Protein AF-A0A946SSK1-F1 (afdb_monomer_lite)

Secondary structure (DSSP, 8-state):
-HHHHHHHHHHHHHHHHHHHHHHHHTT---PPP-STHHHHHHHHHHHHHHHHHHHHHHHHHHHHHHHHHHHHHPPP-HHHHHHHHHHHHHHHHHHHHHHHHHHHTTS-HHHHHHHHHHHHHHHHTPPPPTTGGGTHHHHTTT-EEETTEEEEEEEEGGGTEEEEEEE-SSEEEEEEE-TTS-EEEEEEE-------------

pLDDT: mean 70.67, std 15.68, range [35.66, 92.81]

Foldseek 3Di:
DVVVVVVVVVVVVVVLVVVLVVLVVVLPDDDDDPDPVVVVVVVVVVVVSVVVNVVSVVVSVVVVVVVVCCVVPVPDPVVVVVQVVVLVLQQQLQVQLLVQLVVCLVPDQLVSLVSSVVSSCVSNVHDDDPPCSVPSVCLQPVFDDGPQKTWHKHAPDVSQKMKIKIDGQFKIKIWIAHNVRDIDIDIDTHPPPPPPDPDPPD

Sequence (202 aa):
MALSTQRRARAALTLALLLAAATAAMSHDTVLPHHVEDVEDLTHARNVRGLALVITIGFVVVLATVIVLATRYAPEDPSGADLREEQERLKAALLAAAEEAKASIAADDDALAWTITAAYAAAAGYDMPQGMSANAIRVLGDGQTFGEDTLTARRTEAGKGIELTATTATAGARVRIGADGSYSVTVFAVATQSSAGEGQWQ

Structure (mmCIF, N/CA/C/O backbone):
data_AF-A0A946SSK1-F1
#
_entry.id   AF-A0A946SSK1-F1
#
loop_
_atom_site.group_PDB
_atom_site.id
_atom_site.type_symbol
_atom_site.label_atom_id
_atom_site.label_alt_id
_atom_site.label_comp_id
_atom_site.label_asym_id
_atom_site.label_entity_id
_atom_site.label_seq_id
_atom_site.pdbx_PDB_ins_code
_atom_site.Cartn_x
_atom_site.Cartn_y
_atom_site.Cartn_z
_atom_site.occupancy
_atom_site.B_iso_or_equiv
_atom_site.auth_seq_id
_atom_site.auth_comp_id
_atom_site.auth_asym_id
_atom_site.auth_atom_id
_atom_site.pdbx_PDB_model_num
ATOM 1 N N . MET A 1 1 ? -0.468 6.323 -13.089 1.00 41.84 1 MET A N 1
ATOM 2 C CA . MET A 1 1 ? 0.442 5.368 -13.763 1.00 41.84 1 MET A CA 1
ATOM 3 C C . MET A 1 1 ? 1.412 6.025 -14.759 1.00 41.84 1 MET A C 1
ATOM 5 O O . MET A 1 1 ? 2.507 5.519 -14.916 1.00 41.84 1 MET A O 1
ATOM 9 N N . ALA A 1 2 ? 1.098 7.188 -15.352 1.00 36.12 2 ALA A N 1
ATOM 10 C CA . ALA A 1 2 ? 1.962 7.878 -16.331 1.00 36.12 2 ALA A CA 1
ATOM 11 C C . ALA A 1 2 ? 3.332 8.390 -15.813 1.00 36.12 2 ALA A C 1
ATOM 13 O O . ALA A 1 2 ? 4.226 8.672 -16.606 1.00 36.12 2 ALA A O 1
ATOM 14 N N . LEU A 1 3 ? 3.514 8.512 -14.491 1.00 38.25 3 LEU A N 1
ATOM 15 C CA . LEU A 1 3 ? 4.693 9.140 -13.876 1.00 38.25 3 LEU A CA 1
ATOM 16 C C . LEU A 1 3 ? 5.956 8.257 -13.881 1.00 38.25 3 LEU A C 1
ATOM 18 O O . LEU A 1 3 ? 7.059 8.794 -13.971 1.00 38.25 3 LEU A O 1
ATOM 22 N N . SER A 1 4 ? 5.837 6.927 -13.794 1.00 47.22 4 SER A N 1
ATOM 23 C CA . SER A 1 4 ? 7.001 6.019 -13.776 1.00 47.22 4 SER A CA 1
ATOM 24 C C . SER A 1 4 ? 7.588 5.824 -15.175 1.00 47.22 4 SER A C 1
ATOM 26 O O . SER A 1 4 ? 8.806 5.883 -15.350 1.00 47.22 4 SER A O 1
ATOM 28 N N . THR A 1 5 ? 6.726 5.707 -16.186 1.00 47.16 5 THR A N 1
ATOM 29 C CA . THR A 1 5 ? 7.099 5.676 -17.605 1.00 47.16 5 THR A CA 1
ATOM 30 C C . THR A 1 5 ? 7.699 7.012 -18.035 1.00 47.16 5 THR A C 1
ATOM 32 O O . THR A 1 5 ? 8.740 7.024 -18.685 1.00 47.16 5 THR A O 1
ATOM 35 N N . GLN A 1 6 ? 7.143 8.144 -17.573 1.00 51.50 6 GLN A N 1
ATOM 36 C CA . GLN A 1 6 ? 7.751 9.466 -17.776 1.00 51.50 6 GLN A CA 1
ATOM 37 C C . GLN A 1 6 ? 9.128 9.598 -17.128 1.00 51.50 6 GLN A C 1
ATOM 39 O O . GLN A 1 6 ? 10.009 10.210 -17.723 1.00 51.50 6 GLN A O 1
ATOM 44 N N . ARG A 1 7 ? 9.341 9.062 -15.918 1.00 54.25 7 ARG A N 1
ATOM 45 C CA . ARG A 1 7 ? 10.652 9.134 -15.250 1.00 54.25 7 ARG A CA 1
ATOM 46 C C . ARG A 1 7 ? 11.707 8.303 -15.974 1.00 54.25 7 ARG A C 1
ATOM 48 O O . ARG A 1 7 ? 12.809 8.801 -16.173 1.00 54.25 7 ARG A O 1
ATOM 55 N N . ARG A 1 8 ? 11.366 7.089 -16.420 1.00 54.22 8 ARG A N 1
ATOM 56 C CA . ARG A 1 8 ? 12.272 6.244 -17.219 1.00 54.22 8 ARG A CA 1
ATOM 57 C C . ARG A 1 8 ? 12.553 6.852 -18.594 1.00 54.22 8 ARG A C 1
ATOM 59 O O . ARG A 1 8 ? 13.708 6.904 -19.003 1.00 54.22 8 ARG A O 1
ATOM 66 N N . ALA A 1 9 ? 11.528 7.397 -19.253 1.00 57.00 9 ALA A N 1
ATOM 67 C CA . ALA A 1 9 ? 11.685 8.105 -20.520 1.00 57.00 9 ALA A CA 1
ATOM 68 C C . ALA A 1 9 ? 12.571 9.347 -20.363 1.00 57.00 9 ALA A C 1
ATOM 70 O O . ALA A 1 9 ? 13.481 9.542 -21.157 1.00 57.00 9 ALA A O 1
ATOM 71 N N . ARG A 1 10 ? 12.371 10.144 -19.303 1.00 61.41 10 ARG A N 1
ATOM 72 C CA . ARG A 1 10 ? 13.220 11.304 -18.991 1.00 61.41 10 ARG A CA 1
ATOM 73 C C . ARG A 1 10 ? 14.661 10.895 -18.724 1.00 61.41 10 ARG A C 1
ATOM 7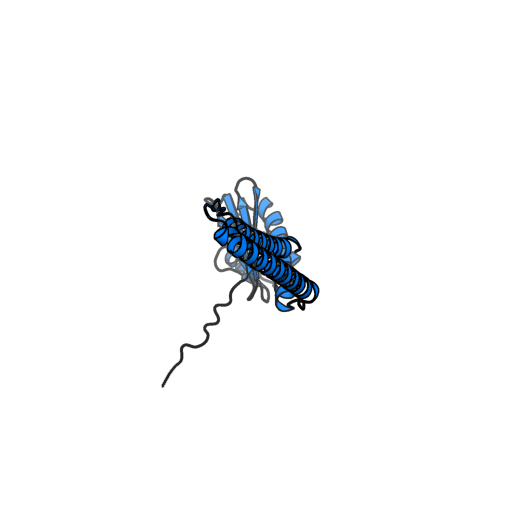5 O O . ARG A 1 10 ? 15.538 11.514 -19.305 1.00 61.41 10 ARG A O 1
ATOM 82 N N . ALA A 1 11 ? 14.891 9.850 -17.924 1.00 59.62 11 ALA A N 1
ATOM 83 C CA . ALA A 1 11 ? 16.229 9.346 -17.619 1.00 59.62 11 ALA A CA 1
ATOM 84 C C . ALA A 1 11 ? 16.983 8.903 -18.887 1.00 59.62 11 ALA A C 1
ATOM 86 O O . ALA A 1 11 ? 18.133 9.296 -19.087 1.00 59.62 11 ALA A O 1
ATOM 87 N N . ALA A 1 12 ? 16.313 8.158 -19.772 1.00 65.31 12 ALA A N 1
ATOM 88 C CA . ALA A 1 12 ? 16.871 7.740 -21.057 1.00 65.31 12 ALA A CA 1
ATOM 89 C C . ALA A 1 12 ? 17.162 8.935 -21.981 1.00 65.31 12 ALA A C 1
ATOM 91 O O . ALA A 1 12 ? 18.215 8.979 -22.613 1.00 65.31 12 ALA A O 1
ATOM 92 N N . LEU A 1 13 ? 16.275 9.936 -22.010 1.00 65.31 13 LEU A N 1
ATOM 93 C CA . LEU A 1 13 ? 16.465 11.163 -22.789 1.00 65.31 13 LEU A CA 1
ATOM 94 C C . LEU A 1 13 ? 17.643 11.990 -22.263 1.00 65.31 13 LEU A C 1
ATOM 96 O O . LEU A 1 13 ? 18.454 12.450 -23.058 1.00 65.31 13 LEU A O 1
ATOM 100 N N . THR A 1 14 ? 17.798 12.123 -20.940 1.00 68.75 14 THR A N 1
ATOM 101 C CA . THR A 1 14 ? 18.969 12.779 -20.331 1.00 68.75 14 THR A CA 1
ATOM 102 C C . THR A 1 14 ? 20.262 12.029 -20.612 1.00 68.75 14 THR A C 1
ATOM 104 O O . THR A 1 14 ? 21.270 12.671 -20.885 1.00 68.75 14 THR A O 1
ATOM 107 N N . LEU A 1 15 ? 20.247 10.693 -20.594 1.00 66.94 15 LEU A N 1
ATOM 108 C CA . LEU A 1 15 ? 21.427 9.895 -20.918 1.00 66.94 15 LEU A CA 1
ATOM 109 C C . LEU A 1 15 ? 21.813 10.069 -22.394 1.00 66.94 15 LEU A C 1
ATOM 111 O O . LEU A 1 15 ? 22.975 10.320 -22.694 1.00 66.94 15 LEU A O 1
ATOM 115 N N . ALA A 1 16 ? 20.839 10.030 -23.308 1.00 65.19 16 ALA A N 1
ATOM 116 C CA . ALA A 1 16 ? 21.067 10.288 -24.729 1.00 65.19 16 ALA A CA 1
ATOM 117 C C . ALA A 1 16 ? 21.599 11.711 -24.983 1.00 65.19 16 ALA A C 1
ATOM 119 O O . ALA A 1 16 ? 22.516 11.891 -25.782 1.00 65.19 16 ALA A O 1
ATOM 120 N N . LEU A 1 17 ? 21.078 12.712 -24.262 1.00 69.06 17 LEU A N 1
ATOM 121 C CA . LEU A 1 17 ? 21.561 14.091 -24.344 1.00 69.06 17 LEU A CA 1
ATOM 122 C C . LEU A 1 17 ? 23.000 14.224 -23.824 1.00 69.06 17 LEU A C 1
ATOM 124 O O . LEU A 1 17 ? 23.804 14.932 -24.423 1.00 69.06 17 LEU A O 1
ATOM 128 N N . LEU A 1 18 ? 23.335 13.527 -22.733 1.00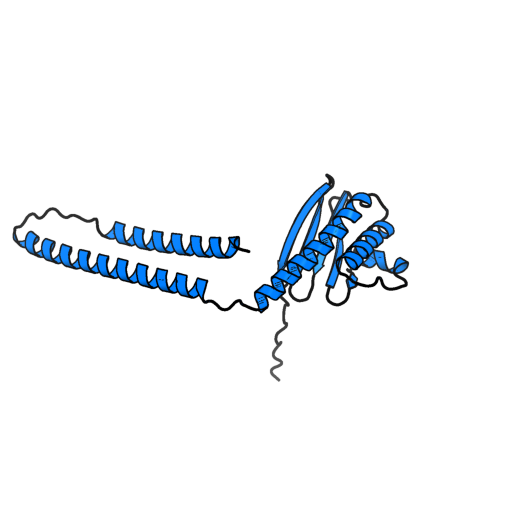 67.69 18 LEU A N 1
ATOM 129 C CA . LEU A 1 18 ? 24.682 13.513 -22.157 1.00 67.69 18 LEU A CA 1
ATOM 130 C C . LEU A 1 18 ? 25.692 12.830 -23.083 1.00 67.69 18 LEU A C 1
ATOM 132 O O . LEU A 1 18 ? 26.790 13.354 -23.256 1.00 67.69 18 LEU A O 1
ATOM 136 N N . LEU A 1 19 ? 25.321 11.718 -23.729 1.00 63.56 19 LEU A N 1
ATOM 137 C CA . LEU A 1 19 ? 26.177 11.084 -24.737 1.00 63.56 19 LEU A CA 1
ATOM 138 C C . LEU A 1 19 ? 26.395 12.000 -25.951 1.00 63.56 19 LEU A C 1
ATOM 140 O O . LEU A 1 19 ? 27.530 12.141 -26.400 1.00 63.56 19 LEU A O 1
ATOM 144 N N . ALA A 1 20 ? 25.347 12.675 -26.435 1.00 61.03 20 ALA A N 1
ATOM 145 C CA . ALA A 1 20 ? 25.461 13.622 -27.545 1.00 61.03 20 ALA A CA 1
ATOM 146 C C . ALA A 1 20 ? 26.342 14.841 -27.192 1.00 61.03 20 ALA A C 1
ATOM 148 O O . ALA A 1 20 ? 27.170 15.274 -27.998 1.00 61.03 20 ALA A O 1
ATOM 149 N N . ALA A 1 21 ? 26.218 15.365 -25.968 1.00 58.38 21 ALA A N 1
ATOM 150 C CA . ALA A 1 21 ? 27.039 16.472 -25.477 1.00 58.38 21 ALA A CA 1
ATOM 151 C C . ALA A 1 21 ? 28.516 16.074 -25.301 1.00 58.38 21 ALA A C 1
ATOM 153 O O . ALA A 1 21 ? 29.405 16.846 -25.664 1.00 58.38 21 ALA A O 1
ATOM 154 N N . ALA A 1 22 ? 28.790 14.858 -24.816 1.00 56.44 22 ALA A N 1
ATOM 155 C CA . ALA A 1 22 ? 30.151 14.338 -24.688 1.00 56.44 22 ALA A CA 1
ATOM 156 C C . ALA A 1 22 ? 30.843 14.192 -26.056 1.00 56.44 22 ALA A C 1
ATOM 158 O O . ALA A 1 22 ? 32.011 14.552 -26.196 1.00 56.44 22 ALA A O 1
ATOM 159 N N . THR A 1 23 ? 30.116 13.758 -27.093 1.00 55.88 23 THR A N 1
ATOM 160 C CA . THR A 1 23 ? 30.661 13.679 -28.461 1.00 55.88 23 THR A CA 1
ATOM 161 C C . THR A 1 23 ? 30.914 15.047 -29.097 1.00 55.88 23 THR A C 1
ATOM 163 O O . THR A 1 23 ? 31.869 15.197 -29.856 1.00 55.88 23 THR A O 1
ATOM 166 N N . ALA A 1 24 ? 30.116 16.067 -28.763 1.00 52.69 24 ALA A N 1
ATOM 167 C CA . ALA A 1 24 ? 30.331 17.429 -29.254 1.00 52.69 24 ALA A CA 1
ATOM 168 C C . ALA A 1 24 ? 31.599 18.070 -28.653 1.00 52.69 24 ALA A C 1
ATOM 170 O O . ALA A 1 24 ? 32.339 18.755 -29.363 1.00 52.69 24 ALA A O 1
ATOM 171 N N . ALA A 1 25 ? 31.895 17.794 -27.377 1.00 51.09 25 ALA A N 1
ATOM 172 C CA . ALA A 1 25 ? 33.070 18.331 -26.687 1.00 51.09 25 ALA A CA 1
ATOM 173 C C . ALA A 1 25 ? 34.411 17.814 -27.252 1.00 51.09 25 ALA A C 1
ATOM 175 O O . ALA A 1 25 ? 35.391 18.554 -27.263 1.00 51.09 25 ALA A O 1
ATOM 176 N N . MET A 1 26 ? 34.462 16.592 -27.796 1.00 47.75 26 MET A N 1
ATOM 177 C CA . MET A 1 26 ? 35.692 16.021 -28.372 1.00 47.75 26 MET A CA 1
ATOM 178 C C . MET A 1 26 ? 36.068 16.587 -29.756 1.00 47.75 26 MET A C 1
ATOM 180 O O . MET A 1 26 ? 37.091 16.208 -30.319 1.00 47.75 26 MET A O 1
ATOM 184 N N . SER A 1 27 ? 35.270 17.497 -30.324 1.00 49.94 27 SER A N 1
ATOM 185 C CA . SER A 1 27 ? 35.497 18.033 -31.675 1.00 49.94 27 SER A CA 1
ATOM 186 C C . SER A 1 27 ? 36.310 19.340 -31.731 1.00 49.94 27 SER A C 1
ATOM 188 O O . SER A 1 27 ? 36.606 19.824 -32.827 1.00 49.94 27 SER A O 1
ATOM 190 N N . HIS A 1 28 ? 36.695 19.906 -30.579 1.00 42.19 28 HIS A N 1
ATOM 191 C CA . HIS A 1 28 ? 37.094 21.314 -30.470 1.00 42.19 28 HIS A CA 1
ATOM 192 C C . HIS A 1 28 ? 38.601 21.587 -30.341 1.00 42.19 28 HIS A C 1
ATOM 194 O O . HIS A 1 28 ? 38.979 22.628 -29.809 1.00 42.19 28 HIS A O 1
ATOM 200 N N . ASP A 1 29 ? 39.461 20.703 -30.855 1.00 43.03 29 ASP A N 1
ATOM 201 C CA . ASP A 1 29 ? 40.889 21.016 -30.985 1.00 43.03 29 ASP A CA 1
ATOM 202 C C . ASP A 1 29 ? 41.167 21.591 -32.384 1.00 43.03 29 ASP A C 1
ATOM 204 O O . ASP A 1 29 ? 41.145 20.885 -33.405 1.00 43.03 29 ASP A O 1
ATOM 208 N N . THR A 1 30 ? 41.311 22.916 -32.436 1.00 49.34 30 THR A N 1
ATOM 209 C CA . THR A 1 30 ? 41.673 23.697 -33.625 1.00 49.34 30 THR A CA 1
ATOM 210 C C . THR A 1 30 ? 43.147 24.073 -33.544 1.00 49.34 30 THR A C 1
ATOM 212 O O . THR A 1 30 ? 43.503 25.075 -32.926 1.00 49.34 30 THR A O 1
ATOM 215 N N . VAL A 1 31 ? 43.993 23.276 -34.193 1.00 53.06 31 VAL A N 1
ATOM 216 C CA . VAL A 1 31 ? 45.397 23.603 -34.465 1.00 53.06 31 VAL A CA 1
ATOM 217 C C . VAL A 1 31 ? 45.428 24.609 -35.621 1.00 53.06 31 VAL A C 1
ATOM 219 O O . VAL A 1 31 ? 44.863 24.344 -36.683 1.00 53.06 31 VAL A O 1
ATOM 222 N N . LEU A 1 32 ? 46.029 25.786 -35.412 1.00 54.22 32 LEU A N 1
ATOM 223 C CA . LEU A 1 32 ? 46.308 26.722 -36.504 1.00 54.22 32 LEU A CA 1
ATOM 224 C C . LEU A 1 32 ? 47.386 26.101 -37.414 1.00 54.22 32 LEU A C 1
ATOM 226 O O . LEU A 1 32 ? 48.453 25.771 -36.899 1.00 54.22 32 LEU A O 1
ATOM 230 N N . PRO A 1 33 ? 47.151 25.954 -38.731 1.00 56.97 33 PRO A N 1
ATOM 231 C CA . PRO A 1 33 ? 48.156 25.409 -39.638 1.00 56.97 33 PRO A CA 1
ATOM 232 C C . PRO A 1 33 ? 49.322 26.391 -39.800 1.00 56.97 33 PRO A C 1
ATOM 234 O O . PRO A 1 33 ? 49.109 27.591 -40.000 1.00 56.97 33 PRO A O 1
ATOM 237 N N . HIS A 1 34 ? 50.552 25.883 -39.726 1.00 60.28 34 HIS A N 1
ATOM 238 C CA . HIS A 1 34 ? 51.774 26.665 -39.946 1.00 60.28 34 HIS A CA 1
ATOM 239 C C . HIS A 1 34 ? 52.434 26.338 -41.296 1.00 60.28 34 HIS A C 1
ATOM 241 O O . HIS A 1 34 ? 53.258 27.122 -41.772 1.00 60.28 34 HIS A O 1
ATOM 247 N N . HIS A 1 35 ? 52.020 25.249 -41.956 1.00 59.09 35 HIS A N 1
ATOM 248 C CA . HIS A 1 35 ? 52.482 24.839 -43.279 1.00 59.09 35 HIS A CA 1
ATOM 249 C C . HIS A 1 35 ? 51.313 24.637 -44.256 1.00 59.09 35 HIS A C 1
ATOM 251 O O . HIS A 1 35 ? 50.190 24.329 -43.869 1.00 59.09 35 HIS A O 1
ATOM 257 N N . VAL A 1 36 ? 51.571 24.831 -45.554 1.00 58.59 36 VAL A N 1
ATOM 258 C CA . VAL A 1 36 ? 50.556 24.671 -46.617 1.00 58.59 36 VAL A CA 1
ATOM 259 C C . VAL A 1 36 ? 50.089 23.211 -46.731 1.00 58.59 36 VAL A C 1
ATOM 261 O O . VAL A 1 36 ? 48.931 22.966 -47.055 1.00 58.59 36 VAL A O 1
ATOM 264 N N . GLU A 1 37 ? 50.958 22.261 -46.383 1.00 59.97 37 GLU A N 1
ATOM 265 C CA . GLU A 1 37 ? 50.664 20.822 -46.310 1.00 59.97 37 GLU A CA 1
ATOM 266 C C . GLU A 1 37 ? 49.613 20.497 -45.224 1.00 59.97 37 GLU A C 1
ATOM 268 O O . GLU A 1 37 ? 48.786 19.608 -45.412 1.00 59.97 37 GLU A O 1
ATOM 273 N N . ASP A 1 38 ? 49.521 21.302 -44.156 1.00 56.34 38 ASP A N 1
ATOM 274 C CA . ASP A 1 38 ? 48.532 21.124 -43.081 1.00 56.34 38 ASP A CA 1
ATOM 275 C C . ASP A 1 38 ? 47.088 21.405 -43.552 1.00 56.34 38 ASP A C 1
ATOM 277 O O . ASP A 1 38 ? 46.118 21.006 -42.907 1.00 56.34 38 ASP A O 1
ATOM 281 N N . VAL A 1 39 ? 46.902 22.121 -44.669 1.00 58.12 39 VAL A N 1
ATOM 282 C CA . VAL A 1 39 ? 45.570 22.501 -45.178 1.00 58.12 39 VAL A CA 1
ATOM 283 C C . VAL A 1 39 ? 44.841 21.301 -45.795 1.00 58.12 39 VAL A C 1
ATOM 285 O O . VAL A 1 39 ? 43.616 21.180 -45.662 1.00 58.12 39 VAL A O 1
ATOM 288 N N . GLU A 1 40 ? 45.578 20.396 -46.440 1.00 59.88 40 GLU A N 1
ATOM 289 C CA . GLU A 1 40 ? 45.033 19.163 -47.020 1.00 59.88 40 GLU A CA 1
ATOM 290 C C . GLU A 1 40 ? 44.620 18.180 -45.913 1.00 59.88 40 GLU A C 1
ATOM 292 O O . GLU A 1 40 ? 43.490 17.673 -45.923 1.00 59.88 40 GLU A O 1
ATOM 297 N N . ASP A 1 41 ? 45.449 18.048 -44.874 1.00 61.88 41 ASP A N 1
ATOM 298 C CA . ASP A 1 41 ? 45.146 17.257 -43.677 1.00 61.88 41 ASP A CA 1
ATOM 299 C C . ASP A 1 41 ? 43.963 17.826 -42.878 1.00 61.88 41 ASP A C 1
ATOM 301 O O . ASP A 1 41 ? 43.094 17.077 -42.420 1.00 61.88 41 ASP A O 1
ATOM 305 N N . LEU A 1 42 ? 43.835 19.154 -42.778 1.00 61.41 42 LEU A N 1
ATOM 306 C CA . LEU A 1 42 ? 42.671 19.806 -42.163 1.00 61.41 42 LEU A CA 1
ATOM 307 C C . LEU A 1 42 ? 41.378 19.568 -42.954 1.00 61.41 42 LEU A C 1
ATOM 309 O O . LEU A 1 42 ? 40.299 19.449 -42.363 1.00 61.41 42 LEU A O 1
ATOM 313 N N . THR A 1 43 ? 41.465 19.488 -44.282 1.00 65.06 43 THR A N 1
ATOM 314 C CA . THR A 1 43 ? 40.309 19.216 -45.148 1.00 65.06 43 THR A CA 1
ATOM 315 C C . THR A 1 43 ? 39.860 17.761 -45.011 1.00 65.06 43 THR A C 1
ATOM 317 O O . THR A 1 43 ? 38.664 17.495 -44.855 1.00 65.06 43 THR A O 1
ATOM 320 N N . HIS A 1 44 ? 40.807 16.818 -44.961 1.00 67.75 44 HIS A N 1
ATOM 321 C CA . HIS A 1 44 ? 40.516 15.411 -44.686 1.00 67.75 44 HIS A CA 1
ATOM 322 C C . HIS A 1 44 ? 39.936 15.217 -43.274 1.00 67.75 44 HIS A C 1
ATOM 324 O O . HIS A 1 44 ? 38.896 14.575 -43.109 1.00 67.75 44 HIS A O 1
ATOM 330 N N . ALA A 1 45 ? 40.520 15.866 -42.262 1.00 62.78 45 ALA A N 1
ATOM 331 C CA . ALA A 1 45 ? 40.032 15.827 -40.886 1.00 62.78 45 ALA A CA 1
ATOM 332 C C . ALA A 1 45 ? 38.610 16.398 -40.744 1.00 62.78 45 ALA A C 1
ATOM 334 O O . ALA A 1 45 ? 37.792 15.836 -40.013 1.00 62.78 45 ALA A O 1
ATOM 335 N N . ARG A 1 46 ? 38.268 17.478 -41.463 1.00 67.00 46 ARG A N 1
ATOM 336 C CA . ARG A 1 46 ? 36.899 18.028 -41.488 1.00 67.00 46 ARG A CA 1
ATOM 337 C C . ARG A 1 46 ? 35.896 17.062 -42.109 1.00 67.00 46 ARG A C 1
ATOM 339 O O . ARG A 1 46 ? 34.810 16.901 -41.556 1.00 67.00 46 ARG A O 1
ATOM 346 N N . ASN A 1 47 ? 36.257 16.391 -43.200 1.00 71.19 47 ASN A N 1
ATOM 347 C CA . ASN A 1 47 ? 35.380 15.415 -43.849 1.00 71.19 47 ASN A CA 1
ATOM 348 C C . ASN A 1 47 ? 35.137 14.186 -42.959 1.00 71.19 47 ASN A C 1
ATOM 350 O O . ASN A 1 47 ? 33.995 13.747 -42.823 1.00 71.19 47 ASN A O 1
ATOM 354 N N . VAL A 1 48 ? 36.175 13.684 -42.282 1.00 71.50 48 VAL A N 1
ATOM 355 C CA . VAL A 1 48 ? 36.052 12.569 -41.327 1.00 71.50 48 VAL A CA 1
ATOM 356 C C . VAL A 1 48 ? 35.205 12.968 -40.112 1.00 71.50 48 VAL A C 1
ATOM 358 O O . VAL A 1 48 ? 34.315 12.217 -39.710 1.00 71.50 48 VAL A O 1
ATOM 361 N N . ARG A 1 49 ? 35.410 14.172 -39.557 1.00 65.31 49 ARG A N 1
ATOM 362 C CA . ARG A 1 49 ? 34.591 14.703 -38.449 1.00 65.31 49 ARG A CA 1
ATOM 363 C C . ARG A 1 49 ? 33.127 14.893 -38.860 1.00 65.31 49 ARG A C 1
ATOM 365 O O . ARG A 1 49 ? 32.232 14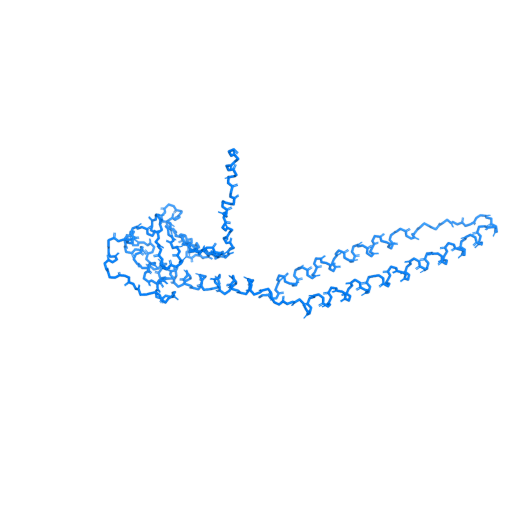.530 -38.100 1.00 65.31 49 ARG A O 1
ATOM 372 N N . GLY A 1 50 ? 32.874 15.408 -40.065 1.00 67.38 50 GLY A N 1
ATOM 373 C CA . GLY A 1 50 ? 31.524 15.560 -40.615 1.00 67.38 50 GLY A CA 1
ATOM 374 C C . GLY A 1 50 ? 30.810 14.219 -40.780 1.00 67.38 50 GLY A C 1
ATOM 375 O O . GLY A 1 50 ? 29.665 14.073 -40.356 1.00 67.38 50 GLY A O 1
ATOM 376 N N . LEU A 1 51 ? 31.509 13.211 -41.308 1.00 72.75 51 LEU A N 1
ATOM 377 C CA . LEU A 1 51 ? 30.986 11.850 -41.437 1.00 72.75 51 LEU A CA 1
ATOM 378 C C . LEU A 1 51 ? 30.654 11.235 -40.068 1.00 72.75 51 LEU A C 1
ATOM 380 O O . LEU A 1 51 ? 29.566 10.691 -39.885 1.00 72.75 51 LEU A O 1
ATOM 384 N N . ALA A 1 52 ? 31.555 11.364 -39.089 1.00 69.19 52 ALA A N 1
ATOM 385 C CA . ALA A 1 52 ? 31.336 10.864 -37.732 1.00 69.19 52 ALA A CA 1
ATOM 386 C C . ALA A 1 52 ? 30.100 11.501 -37.074 1.00 69.19 52 ALA A C 1
ATOM 388 O O . ALA A 1 52 ? 29.308 10.812 -36.424 1.00 69.19 52 ALA A O 1
ATOM 389 N N . LEU A 1 53 ? 29.888 12.801 -37.292 1.00 72.19 53 LEU A N 1
ATOM 390 C CA . LEU A 1 53 ? 28.725 13.523 -36.781 1.00 72.19 53 LEU A CA 1
ATOM 391 C C . LEU A 1 53 ? 27.425 13.027 -37.435 1.00 72.19 53 LEU A C 1
ATOM 393 O O . LEU A 1 53 ? 26.454 12.759 -36.729 1.00 72.19 53 LEU A O 1
ATOM 397 N N . VAL A 1 54 ? 27.415 12.816 -38.755 1.00 75.31 54 VAL A N 1
ATOM 398 C CA . VAL A 1 54 ? 26.253 12.263 -39.478 1.00 75.31 54 VAL A CA 1
ATOM 399 C C . VAL A 1 54 ? 25.907 10.853 -38.991 1.00 75.31 54 VAL A C 1
ATOM 401 O O . VAL A 1 54 ? 24.737 10.568 -38.730 1.00 75.31 54 VAL A O 1
ATOM 404 N N . ILE A 1 55 ? 26.909 9.988 -38.805 1.00 74.81 55 ILE A N 1
ATOM 405 C CA . ILE A 1 55 ? 26.715 8.629 -38.270 1.00 74.81 55 ILE A CA 1
ATOM 406 C C . ILE A 1 55 ? 26.131 8.689 -36.856 1.00 74.81 55 ILE A C 1
ATOM 408 O O . ILE A 1 55 ? 25.188 7.962 -36.545 1.00 74.81 55 ILE A O 1
ATOM 412 N N . THR A 1 56 ? 26.646 9.587 -36.015 1.00 69.69 56 THR A N 1
ATOM 413 C CA . THR A 1 56 ? 26.175 9.756 -34.635 1.00 69.69 56 THR A CA 1
ATOM 414 C C . THR A 1 56 ? 24.720 10.215 -34.599 1.00 69.69 56 THR A C 1
ATOM 416 O O . THR A 1 56 ? 23.910 9.623 -33.887 1.00 69.69 56 THR A O 1
ATOM 419 N N . ILE A 1 57 ? 24.351 11.213 -35.410 1.00 74.62 57 ILE A N 1
ATOM 420 C CA . ILE A 1 57 ? 22.956 11.660 -35.532 1.00 74.62 57 ILE A CA 1
ATOM 421 C C . ILE A 1 57 ? 22.067 10.502 -35.995 1.00 74.62 57 ILE A C 1
ATOM 423 O O . ILE A 1 57 ? 21.025 10.255 -35.388 1.00 74.62 57 ILE A O 1
ATOM 427 N N . GLY A 1 58 ? 22.488 9.761 -37.025 1.00 78.69 58 GLY A N 1
ATOM 428 C CA . GLY A 1 58 ? 21.747 8.605 -37.527 1.00 78.69 58 GLY A CA 1
ATOM 429 C C . GLY A 1 58 ? 21.505 7.554 -36.443 1.00 78.69 58 GLY A C 1
ATOM 430 O O . GLY A 1 58 ? 20.373 7.112 -36.249 1.00 78.69 58 GLY A O 1
ATOM 431 N N . PHE A 1 59 ? 22.541 7.214 -35.674 1.00 80.12 59 PHE A N 1
ATOM 432 C CA . PHE A 1 59 ? 22.434 6.262 -34.571 1.00 80.12 59 PHE A CA 1
ATOM 433 C C . PHE A 1 59 ? 21.467 6.739 -33.480 1.00 80.12 59 PHE A C 1
ATOM 435 O O . PHE A 1 59 ? 20.620 5.968 -33.030 1.00 80.12 59 PHE A O 1
ATOM 442 N N . VAL A 1 60 ? 21.538 8.015 -33.088 1.00 77.12 60 VAL A N 1
ATOM 443 C CA . VAL A 1 60 ? 20.633 8.594 -32.081 1.00 77.12 60 VAL A CA 1
ATOM 444 C C . VAL A 1 60 ? 19.179 8.552 -32.553 1.00 77.12 60 VAL A C 1
ATOM 446 O O . VAL A 1 60 ? 18.297 8.202 -31.770 1.00 77.12 60 VAL A O 1
ATOM 449 N N . VAL A 1 61 ? 18.914 8.848 -33.829 1.00 79.75 61 VAL A N 1
ATOM 450 C CA . VAL A 1 61 ? 17.560 8.775 -34.404 1.00 79.75 61 VAL A CA 1
ATOM 451 C C . VAL A 1 61 ? 17.033 7.339 -34.404 1.00 79.75 61 VAL A C 1
ATOM 453 O O . VAL A 1 61 ? 15.885 7.109 -34.013 1.00 79.75 61 VAL A O 1
ATOM 456 N N . VAL A 1 62 ? 17.860 6.362 -34.788 1.00 83.56 62 VAL A N 1
ATOM 457 C CA . VAL A 1 62 ? 17.487 4.938 -34.747 1.00 83.56 62 VAL A CA 1
ATOM 458 C C . VAL A 1 62 ? 17.199 4.500 -33.313 1.00 83.56 62 VAL A C 1
ATOM 460 O O . VAL A 1 62 ? 16.153 3.909 -33.057 1.00 83.56 62 VAL A O 1
ATOM 463 N N . LEU A 1 63 ? 18.067 4.847 -32.361 1.00 78.31 63 LEU A N 1
ATOM 464 C CA . LEU A 1 63 ? 17.882 4.511 -30.952 1.00 78.31 63 LEU A CA 1
ATOM 465 C C . LEU A 1 63 ? 16.596 5.130 -30.388 1.00 78.31 63 LEU A C 1
ATOM 467 O O . LEU A 1 63 ? 15.810 4.439 -29.743 1.00 78.31 63 LEU A O 1
ATOM 471 N N . ALA A 1 64 ? 16.342 6.410 -30.670 1.00 71.19 64 ALA A N 1
ATOM 472 C CA . ALA A 1 64 ? 15.113 7.086 -30.265 1.00 71.19 64 ALA A CA 1
ATOM 473 C C . ALA A 1 64 ? 13.873 6.403 -30.861 1.00 71.19 64 ALA A C 1
ATOM 475 O O . ALA A 1 64 ? 12.886 6.192 -30.159 1.00 71.19 64 ALA A O 1
ATOM 476 N N . THR A 1 65 ? 13.946 5.993 -32.129 1.00 78.88 65 THR A N 1
ATOM 477 C CA . THR A 1 65 ? 12.873 5.258 -32.809 1.00 78.88 65 THR A CA 1
ATOM 478 C C . THR A 1 65 ? 12.615 3.912 -32.133 1.00 78.88 65 THR A C 1
ATOM 480 O O . THR A 1 65 ? 11.471 3.611 -31.805 1.00 78.88 65 THR A O 1
ATOM 483 N N . VAL A 1 66 ? 13.663 3.137 -31.830 1.00 79.50 66 VAL A N 1
ATOM 484 C CA . VAL A 1 66 ? 13.549 1.864 -31.096 1.00 79.50 66 VAL A CA 1
ATOM 485 C C . VAL A 1 66 ? 12.915 2.073 -29.722 1.00 79.50 66 VAL A C 1
ATOM 487 O O . VAL A 1 66 ? 12.024 1.317 -29.354 1.00 79.50 66 VAL A O 1
ATOM 490 N N . ILE A 1 67 ? 13.303 3.117 -28.984 1.00 74.69 67 ILE A N 1
ATOM 491 C CA . ILE A 1 67 ? 12.702 3.446 -27.681 1.00 74.69 67 ILE A CA 1
ATOM 492 C C . ILE A 1 67 ? 11.215 3.795 -27.833 1.00 74.69 67 ILE A C 1
ATOM 494 O O . ILE A 1 67 ? 10.386 3.343 -27.041 1.00 74.69 67 ILE A O 1
ATOM 498 N N . VAL A 1 68 ? 10.849 4.579 -28.849 1.00 77.19 68 VAL A N 1
ATOM 499 C CA . VAL A 1 68 ? 9.445 4.926 -29.117 1.00 77.19 68 VAL A CA 1
ATOM 500 C C . VAL A 1 68 ? 8.639 3.682 -29.478 1.00 77.19 68 VAL A C 1
ATOM 502 O O . VAL A 1 68 ? 7.564 3.485 -28.921 1.00 77.19 68 VAL A O 1
ATOM 505 N N . LEU A 1 69 ? 9.154 2.810 -30.347 1.00 76.88 69 LEU A N 1
ATOM 506 C CA . LEU A 1 69 ? 8.486 1.554 -30.686 1.00 76.88 69 LEU A CA 1
ATOM 507 C C . LEU A 1 69 ? 8.374 0.629 -29.471 1.00 76.88 69 LEU A C 1
ATOM 509 O O . LEU A 1 69 ? 7.292 0.120 -29.206 1.00 76.88 69 LEU A O 1
ATOM 513 N N . ALA A 1 70 ? 9.440 0.472 -28.690 1.00 69.44 70 ALA A N 1
ATOM 514 C CA . ALA A 1 70 ? 9.423 -0.339 -27.479 1.00 69.44 70 ALA A CA 1
ATOM 515 C C . ALA A 1 70 ? 8.421 0.197 -26.448 1.00 69.44 70 ALA A C 1
ATOM 517 O O . ALA A 1 70 ? 7.736 -0.582 -25.809 1.00 69.44 70 ALA A O 1
ATOM 518 N N . THR A 1 71 ? 8.276 1.515 -26.300 1.00 70.62 71 THR A N 1
ATOM 519 C CA . THR A 1 71 ? 7.302 2.091 -25.353 1.00 70.62 71 THR A CA 1
ATOM 520 C C . THR A 1 71 ? 5.864 2.079 -25.865 1.00 70.62 71 THR A C 1
ATOM 522 O O . THR A 1 71 ? 4.946 1.988 -25.057 1.00 70.62 71 THR A O 1
ATOM 525 N N . ARG A 1 72 ? 5.647 2.165 -27.184 1.00 71.56 72 ARG A N 1
ATOM 526 C CA . ARG A 1 72 ? 4.309 2.104 -27.799 1.00 71.56 72 ARG A CA 1
ATOM 527 C C . ARG A 1 72 ? 3.773 0.690 -27.975 1.00 71.56 72 ARG A C 1
ATOM 529 O O . ARG A 1 72 ? 2.560 0.522 -27.954 1.00 71.56 72 ARG A O 1
ATOM 536 N N . TYR A 1 73 ? 4.655 -0.273 -28.220 1.00 68.50 73 TYR A N 1
ATOM 537 C CA . TYR A 1 73 ? 4.296 -1.645 -28.578 1.00 68.50 73 TYR A CA 1
ATOM 538 C C . TYR A 1 73 ? 4.807 -2.679 -27.575 1.00 68.50 73 TYR A C 1
ATOM 540 O O . TYR A 1 73 ? 4.683 -3.874 -27.838 1.00 68.50 73 TYR A O 1
ATOM 548 N N . ALA A 1 74 ? 5.373 -2.259 -26.437 1.00 56.19 74 ALA A N 1
ATOM 549 C CA . ALA A 1 74 ? 5.567 -3.184 -25.329 1.00 56.19 74 ALA A CA 1
ATOM 550 C C . ALA A 1 74 ? 4.196 -3.766 -24.956 1.00 56.19 74 ALA A C 1
ATOM 552 O O . ALA A 1 74 ? 3.275 -2.986 -24.692 1.00 56.19 74 ALA A O 1
ATOM 553 N N . PRO A 1 75 ? 4.042 -5.101 -24.952 1.00 51.56 75 PRO A N 1
ATOM 554 C CA . PRO A 1 75 ? 2.844 -5.714 -24.410 1.00 51.56 75 PRO A CA 1
ATOM 555 C C . PRO A 1 75 ? 2.695 -5.267 -22.954 1.00 51.56 75 PRO A C 1
ATOM 557 O O . PRO A 1 75 ? 3.688 -5.169 -22.227 1.00 51.56 75 PRO A O 1
ATOM 560 N N . GLU A 1 76 ? 1.467 -4.949 -22.546 1.00 57.34 76 GLU A N 1
ATOM 561 C CA . GLU A 1 76 ? 1.174 -4.735 -21.133 1.00 57.34 76 GLU A CA 1
ATOM 562 C C . GLU A 1 76 ? 1.590 -6.004 -20.393 1.00 57.34 76 GLU A C 1
ATOM 564 O O . GLU A 1 76 ? 1.169 -7.098 -20.759 1.00 57.34 76 GLU A O 1
ATOM 569 N N . ASP A 1 77 ? 2.486 -5.867 -19.418 1.00 53.94 77 ASP A N 1
ATOM 570 C CA . ASP A 1 77 ? 2.854 -6.977 -18.553 1.00 53.94 77 ASP A CA 1
ATOM 571 C C . ASP A 1 77 ? 1.630 -7.277 -17.675 1.00 53.94 77 ASP A C 1
ATOM 573 O O . ASP A 1 77 ? 1.320 -6.457 -16.799 1.00 53.94 77 ASP A O 1
ATOM 577 N N . PRO A 1 78 ? 0.901 -8.387 -17.910 1.00 52.03 78 PRO A N 1
ATOM 578 C CA . PRO A 1 78 ? -0.333 -8.668 -17.182 1.00 52.03 78 PRO A CA 1
ATOM 579 C C . PRO A 1 78 ? -0.065 -8.766 -15.675 1.00 52.03 78 PRO A C 1
ATOM 581 O O . PRO A 1 78 ? -0.857 -8.281 -14.875 1.00 52.03 78 PRO A O 1
ATOM 584 N N . SER A 1 79 ? 1.128 -9.234 -15.288 1.00 57.12 79 SER A N 1
ATOM 585 C CA . SER A 1 79 ? 1.530 -9.335 -13.883 1.00 57.12 79 SER A CA 1
ATOM 586 C C . SER A 1 79 ? 1.682 -7.972 -13.190 1.00 57.12 79 SER A C 1
ATOM 588 O O . SER A 1 79 ? 1.481 -7.847 -11.981 1.00 57.12 79 SER A O 1
ATOM 590 N N . GLY A 1 80 ? 2.004 -6.917 -13.947 1.00 59.50 80 GLY A N 1
ATOM 591 C CA . GLY A 1 80 ? 2.117 -5.554 -13.428 1.00 59.50 80 GLY A CA 1
ATOM 592 C C . GLY A 1 80 ? 0.770 -4.845 -13.274 1.00 59.50 80 GLY A C 1
ATOM 593 O O . GLY A 1 80 ? 0.655 -3.933 -12.447 1.00 59.50 80 GLY A O 1
ATOM 594 N N . ALA A 1 81 ? -0.234 -5.242 -14.061 1.00 62.19 81 ALA A N 1
ATOM 595 C CA . ALA A 1 81 ? -1.604 -4.757 -13.926 1.00 62.19 81 ALA A CA 1
ATOM 596 C C . ALA A 1 81 ? -2.251 -5.340 -12.663 1.00 62.19 81 ALA A C 1
ATOM 598 O O . ALA A 1 81 ? -2.717 -4.565 -11.825 1.00 62.19 81 ALA A O 1
ATOM 599 N N . ASP A 1 82 ? -2.134 -6.658 -12.477 1.00 77.38 82 ASP A N 1
ATOM 600 C CA . ASP A 1 82 ? -2.663 -7.381 -11.315 1.00 77.38 82 ASP A CA 1
ATOM 601 C C . ASP A 1 82 ? -2.077 -6.835 -10.002 1.00 77.38 82 ASP A C 1
ATOM 603 O O . ASP A 1 82 ? -2.811 -6.462 -9.088 1.00 77.38 82 ASP A O 1
ATOM 607 N N . LEU A 1 83 ? -0.751 -6.649 -9.941 1.00 81.88 83 LEU A N 1
ATOM 608 C CA . LEU A 1 83 ? -0.079 -6.089 -8.762 1.00 81.88 83 LEU A CA 1
ATOM 609 C C . LEU A 1 83 ? -0.583 -4.682 -8.408 1.00 81.88 83 LEU A C 1
ATOM 611 O O . LEU A 1 83 ? -0.717 -4.326 -7.237 1.00 81.88 83 LEU A O 1
ATOM 615 N N . ARG A 1 84 ? -0.815 -3.835 -9.414 1.00 81.62 84 ARG A N 1
ATOM 616 C CA . ARG A 1 84 ? -1.263 -2.458 -9.182 1.00 81.62 84 ARG A CA 1
ATOM 617 C C . ARG A 1 84 ? -2.717 -2.414 -8.730 1.00 81.62 84 ARG A C 1
ATOM 619 O O . ARG A 1 84 ? -3.046 -1.583 -7.883 1.00 81.62 84 ARG A O 1
ATOM 626 N N . GLU A 1 85 ? -3.570 -3.246 -9.314 1.00 84.81 85 GLU A N 1
ATOM 627 C CA . GLU A 1 85 ? -4.964 -3.382 -8.898 1.00 84.81 85 GLU A CA 1
ATOM 628 C C . GLU A 1 85 ? -5.044 -3.859 -7.445 1.00 84.81 85 GLU A C 1
ATOM 630 O O . GLU A 1 85 ? -5.718 -3.239 -6.622 1.00 84.81 85 GLU A O 1
ATOM 635 N N . GLU A 1 86 ? -4.244 -4.863 -7.095 1.00 86.50 86 GLU A N 1
ATOM 636 C CA . GLU A 1 86 ? -4.140 -5.389 -5.739 1.00 86.50 86 GLU A CA 1
ATOM 637 C C . GLU A 1 86 ? -3.627 -4.339 -4.738 1.00 86.50 86 GLU A C 1
ATOM 639 O O . GLU A 1 86 ? -4.205 -4.157 -3.665 1.00 86.50 86 GLU A O 1
ATOM 644 N N . GLN A 1 87 ? -2.599 -3.566 -5.105 1.00 89.94 87 GLN A N 1
ATOM 645 C CA . GLN A 1 87 ? -2.099 -2.457 -4.283 1.00 89.94 87 GLN A CA 1
ATOM 646 C C . GLN A 1 87 ? -3.145 -1.360 -4.058 1.00 89.94 87 GLN A C 1
ATOM 648 O O . GLN A 1 87 ? -3.235 -0.825 -2.951 1.00 89.94 87 GLN A O 1
ATOM 653 N N . GLU A 1 88 ? -3.922 -0.991 -5.081 1.00 89.56 88 GLU A N 1
ATOM 654 C CA . GLU A 1 88 ? -4.981 0.013 -4.926 1.00 89.56 88 GLU A CA 1
ATOM 655 C C . GLU A 1 88 ? -6.152 -0.525 -4.097 1.00 89.56 88 GLU A C 1
ATOM 657 O O . GLU A 1 88 ? -6.673 0.215 -3.260 1.00 89.56 88 GLU A O 1
ATOM 662 N N . ARG A 1 89 ? -6.509 -1.810 -4.240 1.00 92.38 89 ARG A N 1
ATOM 663 C CA . ARG A 1 89 ? -7.507 -2.477 -3.390 1.00 92.38 89 ARG A CA 1
ATOM 664 C C . ARG A 1 89 ? -7.091 -2.447 -1.918 1.00 92.38 89 ARG A C 1
ATOM 666 O O . ARG A 1 89 ? -7.846 -1.952 -1.082 1.00 92.38 89 ARG A O 1
ATOM 673 N N . LEU A 1 90 ? -5.874 -2.905 -1.604 1.00 90.88 90 LEU A N 1
ATOM 674 C CA . LEU A 1 90 ? -5.343 -2.914 -0.233 1.00 90.88 90 LEU A CA 1
ATOM 675 C C . LEU A 1 90 ? -5.255 -1.501 0.350 1.00 90.88 90 LEU A C 1
ATOM 677 O O . LEU A 1 90 ? -5.609 -1.269 1.507 1.00 90.88 90 LEU A O 1
ATOM 681 N N . LYS A 1 91 ? -4.813 -0.531 -0.456 1.00 92.81 91 LYS A N 1
ATOM 682 C CA . LYS A 1 91 ? -4.756 0.877 -0.059 1.00 92.81 91 LYS A CA 1
ATOM 683 C C . LYS A 1 91 ? -6.140 1.438 0.258 1.00 92.81 91 LYS A C 1
ATOM 685 O O . LYS A 1 91 ? -6.279 2.125 1.266 1.00 92.81 91 LYS A O 1
ATOM 690 N N . ALA A 1 92 ? -7.138 1.183 -0.586 1.00 91.81 92 ALA A N 1
ATOM 691 C CA . ALA A 1 92 ? -8.498 1.665 -0.368 1.00 91.81 92 ALA A CA 1
ATOM 692 C C . ALA A 1 92 ? -9.100 1.071 0.915 1.00 91.81 92 ALA A C 1
ATOM 694 O O . ALA A 1 92 ? -9.624 1.818 1.742 1.00 91.81 92 ALA A O 1
ATOM 695 N N . ALA A 1 93 ? -8.940 -0.240 1.123 1.00 89.69 93 ALA A N 1
ATOM 696 C CA . ALA A 1 93 ? -9.424 -0.923 2.320 1.00 89.69 93 ALA A CA 1
ATOM 697 C C . ALA A 1 93 ? -8.743 -0.415 3.602 1.00 89.69 93 ALA A C 1
ATOM 699 O O . ALA A 1 93 ? -9.414 -0.108 4.588 1.00 89.69 93 ALA A O 1
ATOM 700 N N . LEU A 1 94 ? -7.416 -0.240 3.583 1.00 91.81 94 LEU A N 1
ATOM 701 C CA . LEU A 1 94 ? -6.687 0.319 4.724 1.00 91.81 94 LEU A CA 1
ATOM 702 C C . LEU A 1 94 ? -7.038 1.775 5.010 1.00 91.81 94 LEU A C 1
ATOM 704 O O . LEU A 1 94 ? -7.036 2.170 6.171 1.00 91.81 94 LEU A O 1
ATOM 708 N N . LEU A 1 95 ? -7.304 2.585 3.985 1.00 91.56 95 LEU A N 1
ATOM 709 C CA . LEU A 1 95 ? -7.719 3.971 4.183 1.00 91.56 95 LEU A CA 1
ATOM 710 C C . LEU A 1 95 ? -9.086 4.048 4.859 1.00 91.56 95 LEU A C 1
ATOM 712 O O . LEU A 1 95 ? -9.234 4.813 5.806 1.00 91.56 95 LEU A O 1
ATOM 716 N N . ALA A 1 96 ? -10.047 3.225 4.435 1.00 89.69 96 ALA A N 1
ATOM 717 C CA . ALA A 1 96 ? -11.342 3.133 5.106 1.00 89.69 96 ALA A CA 1
ATOM 718 C C . ALA A 1 96 ? -11.178 2.715 6.578 1.00 89.69 96 ALA A C 1
ATOM 720 O O . ALA A 1 96 ? -11.702 3.375 7.473 1.00 89.69 96 ALA A O 1
ATOM 721 N N . ALA A 1 97 ? -10.366 1.684 6.838 1.00 87.94 97 ALA A N 1
ATOM 722 C CA . ALA A 1 97 ? -10.071 1.242 8.198 1.00 87.94 97 ALA A CA 1
ATOM 723 C C . ALA A 1 97 ? -9.359 2.313 9.037 1.00 87.94 97 ALA A C 1
ATOM 725 O O . ALA A 1 97 ? -9.661 2.478 10.215 1.00 87.94 97 ALA A O 1
ATOM 726 N N . ALA A 1 98 ? -8.434 3.064 8.438 1.00 88.62 98 ALA A N 1
ATOM 727 C CA . ALA A 1 98 ? -7.715 4.141 9.102 1.00 88.62 98 ALA A CA 1
ATOM 728 C C . ALA A 1 98 ? -8.634 5.309 9.475 1.00 88.62 98 ALA A C 1
ATOM 730 O O . ALA A 1 98 ? -8.502 5.841 10.574 1.00 88.62 98 ALA A O 1
ATOM 731 N N . GLU A 1 99 ? -9.554 5.711 8.594 1.00 88.12 99 GLU A N 1
ATOM 732 C CA . GLU A 1 99 ? -10.509 6.785 8.893 1.00 88.12 99 GLU A CA 1
ATOM 733 C C . GLU A 1 99 ? -11.425 6.420 10.066 1.00 88.12 99 GLU A C 1
ATOM 735 O O . GLU A 1 99 ? -11.582 7.224 10.983 1.00 88.12 99 GLU A O 1
ATOM 740 N N . GLU A 1 100 ? -11.936 5.188 10.111 1.00 86.12 100 GLU A N 1
ATOM 741 C CA . GLU A 1 100 ? -12.727 4.710 11.255 1.00 86.12 100 GLU A CA 1
ATOM 742 C C . GLU A 1 100 ? -11.874 4.581 12.530 1.00 86.12 100 GLU A C 1
ATOM 744 O O . GLU A 1 100 ? -12.288 4.955 13.633 1.00 86.12 100 GLU A O 1
ATOM 749 N N . ALA A 1 101 ? -10.625 4.124 12.389 1.00 82.94 101 ALA A N 1
ATOM 750 C CA . ALA A 1 101 ? -9.699 3.999 13.507 1.00 82.94 101 ALA A CA 1
ATOM 751 C C . ALA A 1 101 ? -9.340 5.352 14.134 1.00 82.94 101 ALA A C 1
ATOM 753 O O . ALA A 1 101 ? -9.159 5.397 15.349 1.00 82.94 101 ALA A O 1
ATOM 754 N N . LYS A 1 102 ? -9.280 6.457 13.367 1.00 81.50 102 LYS A N 1
ATOM 755 C CA . LYS A 1 102 ? -8.977 7.807 13.896 1.00 81.50 102 LYS A CA 1
ATOM 756 C C . LYS A 1 102 ? -9.907 8.211 15.029 1.00 81.50 102 LYS A C 1
ATOM 758 O O . LYS A 1 102 ? -9.443 8.739 16.038 1.00 81.50 102 LYS A O 1
ATOM 763 N N . ALA A 1 103 ? -11.201 7.938 14.877 1.00 76.50 103 ALA A N 1
ATOM 764 C CA . ALA A 1 103 ? -12.198 8.249 15.897 1.00 76.50 103 ALA A CA 1
ATOM 765 C C . ALA A 1 103 ? -12.028 7.393 17.167 1.00 76.50 103 ALA A C 1
ATOM 767 O O . ALA A 1 103 ? -12.486 7.780 18.239 1.00 76.50 103 ALA A O 1
ATOM 768 N N . SER A 1 104 ? -11.333 6.259 17.050 1.00 75.81 104 SER A N 1
ATOM 769 C CA . SER A 1 104 ? -11.195 5.238 18.088 1.00 75.81 104 SER A CA 1
ATOM 770 C C . SER A 1 104 ? -9.764 5.095 18.630 1.00 75.81 104 SER A C 1
ATOM 772 O O . SER A 1 104 ? -9.518 4.207 19.438 1.00 75.81 104 SER A O 1
ATOM 774 N N . ILE A 1 105 ? -8.805 5.959 18.258 1.00 75.69 105 ILE A N 1
ATOM 775 C CA . ILE A 1 105 ? -7.400 5.864 18.730 1.00 75.69 105 ILE A CA 1
ATOM 776 C C . ILE A 1 105 ? -7.314 5.909 20.265 1.00 75.69 105 ILE A C 1
ATOM 778 O O . ILE A 1 105 ? -6.464 5.246 20.860 1.00 75.69 105 ILE A O 1
ATOM 782 N N . ALA A 1 106 ? -8.197 6.679 20.906 1.00 73.69 106 ALA A N 1
ATOM 783 C CA . ALA A 1 106 ? -8.271 6.807 22.361 1.00 73.69 106 ALA A CA 1
ATOM 784 C C . ALA A 1 106 ? -9.091 5.697 23.049 1.00 73.69 106 ALA A C 1
ATOM 786 O O . ALA A 1 106 ? -9.141 5.673 24.278 1.00 73.69 106 ALA A O 1
ATOM 787 N N . ALA A 1 107 ? -9.742 4.814 22.285 1.00 72.50 107 ALA A N 1
ATOM 788 C CA . ALA A 1 107 ? -10.458 3.668 22.830 1.00 72.50 107 ALA A CA 1
ATOM 789 C C . ALA A 1 107 ? -9.476 2.607 23.355 1.00 72.50 107 ALA A C 1
ATOM 791 O O . ALA A 1 107 ? -8.275 2.635 23.049 1.00 72.50 107 ALA A O 1
ATOM 792 N N . ASP A 1 108 ? -10.001 1.669 24.144 1.00 79.31 108 ASP A N 1
ATOM 793 C CA . ASP A 1 108 ? -9.267 0.461 24.509 1.00 79.31 108 ASP A CA 1
ATOM 794 C C . ASP A 1 108 ? -8.873 -0.357 23.264 1.00 79.31 108 ASP A C 1
ATOM 796 O O . ASP A 1 108 ? -9.410 -0.183 22.166 1.00 79.31 108 ASP A O 1
ATOM 800 N N . ASP A 1 109 ? -7.870 -1.217 23.435 1.00 76.69 109 ASP A N 1
ATOM 801 C CA . ASP A 1 109 ? -7.277 -1.986 22.339 1.00 76.69 109 ASP A CA 1
ATOM 802 C C . ASP A 1 109 ? -8.288 -2.929 21.670 1.00 76.69 109 ASP A C 1
ATOM 804 O O . ASP A 1 109 ? -8.254 -3.088 20.450 1.00 76.69 109 ASP A O 1
ATOM 808 N N . ASP A 1 110 ? -9.234 -3.485 22.427 1.00 75.06 110 ASP A N 1
ATOM 809 C CA . ASP A 1 110 ? -10.229 -4.422 21.904 1.00 75.06 110 ASP A CA 1
ATOM 810 C C . ASP A 1 110 ? -11.222 -3.711 20.980 1.00 75.06 110 ASP A C 1
ATOM 812 O O . ASP A 1 110 ? -11.476 -4.164 19.859 1.00 75.06 110 ASP A O 1
ATOM 816 N N . ALA A 1 111 ? -11.740 -2.560 21.417 1.00 78.31 111 ALA A N 1
ATOM 817 C CA . ALA A 1 111 ? -12.636 -1.722 20.632 1.00 78.31 111 ALA A CA 1
ATOM 818 C C . ALA A 1 111 ? -11.940 -1.177 19.379 1.00 78.31 111 ALA A C 1
ATOM 820 O O . ALA A 1 111 ? -12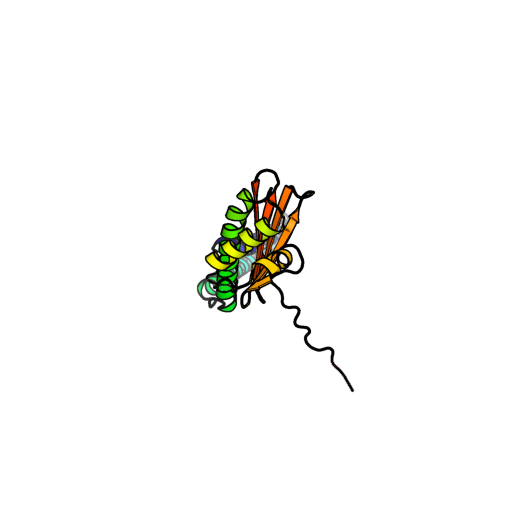.496 -1.239 18.281 1.00 78.31 111 ALA A O 1
ATOM 821 N N . LEU A 1 112 ? -10.704 -0.691 19.519 1.00 81.25 112 LEU A N 1
ATOM 822 C CA . LEU A 1 112 ? -9.919 -0.177 18.399 1.00 81.25 112 LEU A CA 1
ATOM 823 C C . LEU A 1 112 ? -9.651 -1.266 17.356 1.00 81.25 112 LEU A C 1
ATOM 825 O O . LEU A 1 112 ? -9.885 -1.052 16.164 1.00 81.25 112 LEU A O 1
ATOM 829 N N . ALA A 1 113 ? -9.196 -2.443 17.787 1.00 80.88 113 ALA A N 1
ATOM 830 C CA . ALA A 1 113 ? -8.957 -3.547 16.874 1.00 80.88 113 ALA A CA 1
ATOM 831 C C . ALA A 1 113 ? -10.238 -4.040 16.203 1.00 80.88 113 ALA A C 1
ATOM 833 O O . ALA A 1 113 ? -10.211 -4.350 15.009 1.00 80.88 113 ALA A O 1
ATOM 834 N N . TRP A 1 114 ? -11.361 -4.079 16.923 1.00 82.38 114 TRP A N 1
ATOM 835 C CA . TRP A 1 114 ? -12.644 -4.446 16.333 1.00 82.38 114 TRP A CA 1
ATOM 836 C C . TRP A 1 114 ? -13.060 -3.458 15.240 1.00 82.38 114 TRP A C 1
ATOM 838 O O . TRP A 1 114 ? -13.404 -3.887 14.140 1.00 82.38 114 TRP A O 1
ATOM 848 N N . THR A 1 115 ? -12.942 -2.152 15.495 1.00 84.50 115 THR A N 1
ATOM 849 C CA . THR A 1 115 ? -13.245 -1.099 14.512 1.00 84.50 115 THR A CA 1
ATOM 850 C C . THR A 1 115 ? -12.391 -1.239 13.254 1.00 84.50 115 THR A C 1
ATOM 852 O O . THR A 1 115 ? -12.925 -1.248 12.146 1.00 84.50 115 THR A O 1
ATOM 855 N N . ILE A 1 116 ? -11.074 -1.416 13.409 1.00 87.12 116 ILE A N 1
ATOM 856 C CA . ILE A 1 116 ? -10.137 -1.602 12.286 1.00 87.12 116 ILE A CA 1
ATOM 857 C C . ILE A 1 116 ? -10.527 -2.819 11.450 1.00 87.12 116 ILE A C 1
ATOM 859 O O . ILE A 1 116 ? -10.597 -2.748 10.226 1.00 87.12 116 ILE A O 1
ATOM 863 N N . THR A 1 117 ? -10.789 -3.932 12.127 1.00 84.88 117 THR A N 1
ATOM 864 C CA . THR A 1 117 ? -11.137 -5.215 11.518 1.00 84.88 117 THR A CA 1
ATOM 865 C C . THR A 1 117 ? -12.445 -5.120 10.741 1.00 84.88 117 THR A C 1
ATOM 867 O O . THR A 1 117 ? -12.499 -5.513 9.578 1.00 84.88 117 THR A O 1
ATOM 870 N N . ALA A 1 118 ? -13.487 -4.568 11.367 1.00 84.19 118 ALA A N 1
ATOM 871 C CA . ALA A 1 118 ? -14.805 -4.416 10.767 1.00 84.19 118 ALA A CA 1
ATOM 872 C C . ALA A 1 118 ? -14.769 -3.510 9.538 1.00 84.19 118 ALA A C 1
ATOM 874 O O . ALA A 1 118 ? -15.288 -3.875 8.483 1.00 84.19 118 ALA A O 1
ATOM 875 N N . ALA A 1 119 ? -14.109 -2.359 9.660 1.00 87.19 119 ALA A N 1
ATOM 876 C CA . ALA A 1 119 ? -13.977 -1.408 8.569 1.00 87.19 119 ALA A CA 1
ATOM 877 C C . ALA A 1 119 ? -13.146 -1.981 7.411 1.00 87.19 119 ALA A C 1
ATOM 879 O O . ALA A 1 119 ? -13.529 -1.830 6.250 1.00 87.19 119 ALA A O 1
ATOM 880 N N . TYR A 1 120 ? -12.051 -2.689 7.712 1.00 86.38 120 TYR A N 1
ATOM 881 C CA . TYR A 1 120 ? -11.236 -3.342 6.690 1.00 86.38 120 TYR A CA 1
ATOM 882 C C . TYR A 1 120 ? -12.017 -4.434 5.956 1.00 86.38 120 TYR A C 1
ATOM 884 O O . TYR A 1 120 ? -12.060 -4.428 4.729 1.00 86.38 120 TYR A O 1
ATOM 892 N N . ALA A 1 121 ? -12.665 -5.345 6.689 1.00 84.81 121 ALA A N 1
ATOM 893 C CA . ALA A 1 121 ? -13.433 -6.439 6.104 1.00 84.81 121 ALA A CA 1
ATOM 894 C C . ALA A 1 121 ? -14.573 -5.916 5.221 1.00 84.81 121 ALA A C 1
ATOM 896 O O . ALA A 1 121 ? -14.705 -6.349 4.079 1.00 84.81 121 ALA A O 1
ATOM 897 N N . ALA A 1 122 ? -15.328 -4.920 5.698 1.00 86.62 122 ALA A N 1
ATOM 898 C CA . ALA A 1 122 ? -16.397 -4.298 4.924 1.00 86.62 122 ALA A CA 1
ATOM 899 C C . ALA A 1 122 ? -15.877 -3.638 3.635 1.00 86.62 122 ALA A C 1
ATOM 901 O O . ALA A 1 122 ? -16.474 -3.807 2.573 1.00 86.62 122 ALA A O 1
ATOM 902 N N . ALA A 1 123 ? -14.751 -2.922 3.705 1.00 87.00 123 ALA A N 1
ATOM 903 C CA . ALA A 1 123 ? -14.161 -2.258 2.543 1.00 87.00 123 ALA A CA 1
ATOM 904 C C . ALA A 1 123 ? -13.521 -3.240 1.547 1.00 87.00 123 ALA A C 1
ATOM 906 O O . ALA A 1 123 ? -13.520 -2.985 0.344 1.00 87.00 123 ALA A O 1
ATOM 907 N N . ALA A 1 124 ? -12.988 -4.359 2.038 1.00 83.56 124 ALA A N 1
ATOM 908 C CA . ALA A 1 124 ? -12.406 -5.419 1.222 1.00 83.56 124 ALA A CA 1
ATOM 909 C C . ALA A 1 124 ? -13.443 -6.442 0.714 1.00 83.56 124 ALA A C 1
ATOM 911 O O . ALA A 1 124 ? -13.093 -7.296 -0.097 1.00 83.56 124 ALA A O 1
ATOM 912 N N . GLY A 1 125 ? -14.707 -6.347 1.146 1.00 83.25 125 GLY A N 1
ATOM 913 C CA . GLY A 1 125 ? -15.792 -7.239 0.727 1.00 83.25 125 GLY A CA 1
ATOM 914 C C . GLY A 1 125 ? -15.793 -8.608 1.416 1.00 83.25 125 GLY A C 1
ATOM 915 O O . GLY A 1 125 ? -16.343 -9.560 0.868 1.00 83.25 125 GLY A O 1
ATOM 916 N N . TYR A 1 126 ? -15.179 -8.722 2.596 1.00 80.75 126 TYR A N 1
ATOM 917 C CA . TYR A 1 126 ? -15.184 -9.944 3.397 1.00 80.75 126 TYR A CA 1
ATOM 918 C C . TYR A 1 126 ? -16.350 -9.963 4.384 1.00 80.75 126 TYR A C 1
ATOM 920 O O . TYR A 1 126 ? -16.586 -8.997 5.113 1.00 80.75 126 TYR A O 1
ATOM 928 N N . ASP A 1 127 ? -17.021 -11.111 4.475 1.00 72.50 127 ASP A N 1
ATOM 929 C CA . ASP A 1 127 ? -17.960 -11.370 5.560 1.00 72.50 127 ASP A CA 1
ATOM 930 C C . ASP A 1 127 ? -17.199 -11.489 6.882 1.00 72.50 127 ASP A C 1
ATOM 932 O O . ASP A 1 127 ? -16.245 -12.259 7.021 1.00 72.50 127 ASP A O 1
ATOM 936 N N . MET A 1 128 ? -17.639 -10.725 7.879 1.00 66.19 128 MET A N 1
ATOM 937 C CA . MET A 1 128 ? -17.079 -10.790 9.224 1.00 66.19 128 MET A CA 1
ATOM 938 C C . MET A 1 128 ? -17.375 -12.171 9.834 1.00 66.19 128 MET A C 1
ATOM 940 O O . MET A 1 128 ? -18.550 -12.513 10.004 1.00 66.19 128 MET A O 1
ATOM 944 N N . PRO A 1 129 ? -16.363 -12.983 10.197 1.00 54.00 129 PRO A N 1
ATOM 945 C CA . PRO A 1 129 ? -16.601 -14.276 10.820 1.00 54.00 129 PRO A CA 1
ATOM 946 C C . PRO A 1 129 ? -17.359 -14.113 12.144 1.00 54.00 129 PRO A C 1
ATOM 948 O O . PRO A 1 129 ? -16.971 -13.346 13.032 1.00 54.00 129 PRO A O 1
ATOM 951 N N . GLN A 1 130 ? -18.454 -14.864 12.286 1.00 51.34 130 GLN A N 1
ATOM 952 C CA . GLN A 1 130 ? -19.235 -14.930 13.521 1.00 51.34 130 GLN A CA 1
ATOM 953 C C . GLN A 1 130 ? -18.337 -15.418 14.677 1.00 51.34 130 GLN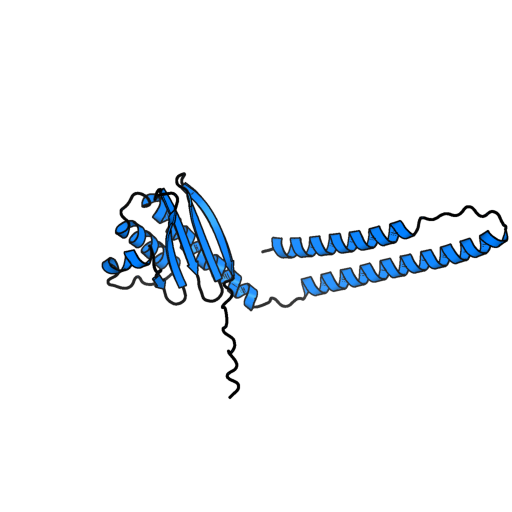 A C 1
ATOM 955 O O . GLN A 1 130 ? -17.729 -16.480 14.581 1.00 51.34 130 GLN A O 1
ATOM 960 N N . GLY A 1 131 ? -18.236 -14.638 15.765 1.00 52.97 131 GLY A N 1
ATOM 961 C CA . GLY A 1 131 ? -17.393 -14.948 16.939 1.00 52.97 131 GLY A CA 1
ATOM 962 C C . GLY A 1 131 ? -16.175 -14.032 17.159 1.00 52.97 131 GLY A C 1
ATOM 963 O O . GLY A 1 131 ? -15.341 -14.301 18.021 1.00 52.97 131 GLY A O 1
ATOM 964 N N . MET A 1 132 ? -16.064 -12.933 16.409 1.00 53.53 132 MET A N 1
ATOM 965 C CA . MET A 1 132 ? -14.894 -12.041 16.381 1.00 53.53 132 MET A CA 1
ATOM 966 C C . MET A 1 132 ? -14.583 -11.256 17.667 1.00 53.53 132 MET A C 1
ATOM 968 O O . MET A 1 132 ? -13.490 -10.699 17.766 1.00 53.53 132 MET A O 1
ATOM 972 N N . SER A 1 133 ? -15.475 -11.226 18.665 1.00 49.59 133 SER A N 1
ATOM 973 C CA . SER A 1 133 ? -15.222 -10.480 19.909 1.00 49.59 133 SER A CA 1
ATOM 974 C C . SER A 1 133 ? -14.027 -11.019 20.707 1.00 49.59 133 SER A C 1
ATOM 976 O O . SER A 1 133 ? -13.504 -10.306 21.550 1.00 49.59 133 SER A O 1
ATOM 978 N N . ALA A 1 134 ? -13.579 -12.253 20.443 1.00 47.25 134 ALA A N 1
ATOM 979 C CA . ALA A 1 134 ? -12.426 -12.864 21.110 1.00 47.25 134 ALA A CA 1
ATOM 980 C C . ALA A 1 134 ? -11.095 -12.737 20.333 1.00 47.25 134 ALA A C 1
ATOM 982 O O . ALA A 1 134 ? -10.053 -13.090 20.874 1.00 47.25 134 ALA A O 1
ATOM 983 N N . ASN A 1 135 ? -11.104 -12.261 19.077 1.00 49.25 135 ASN A N 1
ATOM 984 C CA . ASN A 1 135 ? -9.931 -12.288 18.182 1.00 49.25 135 ASN A CA 1
ATOM 985 C C . ASN A 1 135 ? -9.416 -10.907 17.744 1.00 49.25 135 ASN A C 1
ATOM 987 O O . ASN A 1 135 ? -8.371 -10.848 17.098 1.00 49.25 135 ASN A O 1
ATOM 991 N N . ALA A 1 136 ? -10.092 -9.811 18.104 1.00 47.81 136 ALA A N 1
ATOM 992 C CA . ALA A 1 136 ? -9.668 -8.452 17.754 1.00 47.81 136 ALA A CA 1
ATOM 993 C C . ALA A 1 136 ? -8.231 -8.147 18.239 1.00 47.81 136 ALA A C 1
ATOM 995 O O . ALA A 1 136 ? -7.424 -7.608 17.486 1.00 47.81 136 ALA A O 1
ATOM 996 N N . ILE A 1 137 ? -7.846 -8.637 19.424 1.00 50.72 137 ILE A N 1
ATOM 997 C CA . ILE A 1 137 ? -6.483 -8.508 19.977 1.00 50.72 137 ILE A CA 1
ATOM 998 C C . ILE A 1 137 ? -5.400 -9.004 19.004 1.00 50.72 137 ILE A C 1
ATOM 1000 O O . ILE A 1 137 ? -4.299 -8.464 18.992 1.00 50.72 137 ILE A O 1
ATOM 1004 N N . ARG A 1 138 ? -5.692 -9.985 18.135 1.00 55.56 138 ARG A N 1
ATOM 1005 C CA . ARG A 1 138 ? -4.692 -10.517 17.194 1.00 55.56 138 ARG A CA 1
ATOM 1006 C C . ARG A 1 138 ? -4.297 -9.499 16.132 1.00 55.56 138 ARG A C 1
ATOM 1008 O O . ARG A 1 138 ? -3.138 -9.483 15.740 1.00 55.56 138 ARG A O 1
ATOM 1015 N N . VAL A 1 139 ? -5.202 -8.612 15.705 1.00 55.94 139 VAL A N 1
ATOM 1016 C CA . VAL A 1 139 ? -4.849 -7.532 14.767 1.00 55.94 139 VAL A CA 1
ATOM 1017 C C . VAL A 1 139 ? -3.841 -6.584 15.410 1.00 55.94 139 VAL A C 1
ATOM 1019 O O . VAL A 1 139 ? -2.858 -6.233 14.763 1.00 55.94 139 VAL A O 1
ATOM 1022 N N . LEU A 1 140 ? -4.016 -6.247 16.692 1.00 61.28 140 LEU A N 1
ATOM 1023 C CA . LEU A 1 140 ? -3.035 -5.524 17.511 1.00 61.28 140 LEU A CA 1
ATOM 1024 C C . LEU A 1 140 ? -1.918 -6.461 18.009 1.00 61.28 140 LEU A C 1
ATOM 1026 O O . LEU A 1 140 ? -1.750 -6.686 19.203 1.00 61.28 140 LEU A O 1
ATOM 1030 N N . GLY A 1 141 ? -1.132 -7.014 17.087 1.00 64.44 141 GLY A N 1
ATOM 1031 C CA . GLY A 1 141 ? -0.036 -7.923 17.427 1.00 64.44 141 GLY A CA 1
ATOM 1032 C C . GLY A 1 141 ? 0.326 -8.863 16.285 1.00 64.44 141 GLY A C 1
ATOM 1033 O O . GLY A 1 141 ? 1.073 -8.481 15.386 1.00 64.44 141 GLY A O 1
ATOM 1034 N N . ASP A 1 142 ? -0.198 -10.087 16.345 1.00 65.62 142 ASP A N 1
ATOM 1035 C CA . ASP A 1 142 ? 0.162 -11.215 15.471 1.00 65.62 142 ASP A CA 1
ATOM 1036 C C . ASP A 1 142 ? -0.375 -11.100 14.032 1.00 65.62 142 ASP A C 1
ATOM 1038 O O . ASP A 1 142 ? 0.072 -11.814 13.135 1.00 65.62 142 ASP A O 1
ATOM 1042 N N . GLY A 1 143 ? -1.329 -10.201 13.805 1.00 71.88 143 GLY A N 1
ATOM 1043 C CA . GLY A 1 143 ? -2.073 -10.062 12.563 1.00 71.88 143 GLY A CA 1
ATOM 1044 C C . GLY A 1 143 ? -3.285 -10.984 12.462 1.00 71.88 143 GLY A C 1
ATOM 1045 O O . GLY A 1 143 ? -3.433 -11.976 13.178 1.00 71.88 143 GLY A O 1
ATOM 1046 N N . GLN A 1 144 ? -4.181 -10.637 11.544 1.00 78.88 144 GLN A N 1
ATOM 1047 C CA . GLN A 1 144 ? -5.367 -11.406 11.203 1.00 78.88 144 GLN A CA 1
ATOM 1048 C C . GLN A 1 144 ? -5.464 -11.601 9.698 1.00 78.88 144 GLN A C 1
ATOM 1050 O O . GLN A 1 144 ? -5.305 -10.660 8.925 1.00 78.88 144 GLN A O 1
ATOM 1055 N N . THR A 1 145 ? -5.782 -12.825 9.295 1.00 79.44 145 THR A N 1
ATOM 1056 C CA . THR A 1 145 ? -5.928 -13.189 7.890 1.00 79.44 145 THR A CA 1
ATOM 1057 C C . THR A 1 145 ? -7.395 -13.142 7.456 1.00 79.44 145 THR A C 1
ATOM 1059 O O . THR A 1 145 ? -8.270 -13.659 8.154 1.00 79.44 145 THR A O 1
ATOM 1062 N N . PHE A 1 146 ? -7.650 -12.542 6.294 1.00 74.94 146 PHE A N 1
ATOM 1063 C CA . PHE A 1 146 ? -8.933 -12.460 5.601 1.00 74.94 146 PHE A CA 1
ATOM 1064 C C . PHE A 1 146 ? -8.747 -12.996 4.183 1.00 74.94 146 PHE A C 1
ATOM 1066 O O . PHE A 1 146 ? -8.258 -12.284 3.310 1.00 74.94 146 PHE A O 1
ATOM 1073 N N . GLY A 1 147 ? -9.085 -14.266 3.956 1.00 79.75 147 GLY A N 1
ATOM 1074 C CA . GLY A 1 147 ? -8.773 -14.913 2.681 1.00 79.75 147 GLY A CA 1
ATOM 1075 C C . GLY A 1 147 ? -7.265 -14.893 2.412 1.00 79.75 147 GLY A C 1
ATOM 1076 O O . GLY A 1 147 ? -6.507 -15.536 3.136 1.00 79.75 147 GLY A O 1
ATOM 1077 N N . GLU A 1 148 ? -6.845 -14.141 1.394 1.00 83.19 148 GLU A N 1
ATOM 1078 C CA . GLU A 1 148 ? -5.438 -13.964 0.997 1.00 83.19 148 GLU A CA 1
ATOM 1079 C C . GLU A 1 148 ? -4.759 -12.755 1.666 1.00 83.19 148 GLU A C 1
ATOM 1081 O O . GLU A 1 148 ? -3.533 -12.625 1.621 1.00 83.19 148 GLU A O 1
ATOM 1086 N N . ASP A 1 149 ? -5.532 -11.885 2.320 1.00 86.38 149 ASP A N 1
ATOM 1087 C CA . ASP A 1 149 ? -5.021 -10.690 2.986 1.00 86.38 149 ASP A CA 1
ATOM 1088 C C . ASP A 1 149 ? -4.586 -11.013 4.411 1.00 86.38 149 ASP A C 1
ATOM 1090 O O . ASP A 1 149 ? -5.281 -11.708 5.142 1.00 86.38 149 ASP A O 1
ATOM 1094 N N . THR A 1 150 ? -3.489 -10.424 4.866 1.00 87.38 150 THR A N 1
ATOM 1095 C CA . THR A 1 150 ? -3.104 -10.386 6.279 1.00 87.38 150 THR A CA 1
ATOM 1096 C C . THR A 1 150 ? -3.053 -8.941 6.744 1.00 87.38 150 THR A C 1
ATOM 1098 O O . THR A 1 150 ? -2.256 -8.154 6.241 1.00 87.38 150 THR A O 1
ATOM 1101 N N . LEU A 1 151 ? -3.908 -8.596 7.705 1.00 87.19 151 LEU A N 1
ATOM 1102 C CA . LEU A 1 151 ? -4.017 -7.285 8.330 1.00 87.19 151 LEU A CA 1
ATOM 1103 C C . LEU A 1 151 ? -3.318 -7.286 9.689 1.00 87.19 151 LEU A C 1
ATOM 1105 O O . LEU A 1 151 ? -3.580 -8.131 10.536 1.00 87.19 151 LEU A O 1
ATOM 1109 N N . THR A 1 152 ? -2.478 -6.293 9.931 1.00 88.00 152 THR A N 1
ATOM 1110 C CA . THR A 1 152 ? -1.827 -6.035 11.218 1.00 88.00 152 THR A CA 1
ATOM 1111 C C . THR A 1 152 ? -2.056 -4.583 11.609 1.00 88.00 152 THR A C 1
ATOM 1113 O O . THR A 1 152 ? -2.100 -3.691 10.759 1.00 88.00 152 THR A O 1
ATOM 1116 N N . ALA A 1 153 ? -2.186 -4.339 12.904 1.00 86.06 153 ALA A N 1
ATOM 1117 C CA . ALA A 1 153 ? -2.238 -3.022 13.501 1.00 86.06 153 ALA A CA 1
ATOM 1118 C C . ALA A 1 153 ? -1.220 -2.934 14.633 1.00 86.06 153 ALA A C 1
ATOM 1120 O O . ALA A 1 153 ? -0.992 -3.882 15.382 1.00 86.06 153 ALA A O 1
ATOM 1121 N N . ARG A 1 154 ? -0.606 -1.769 14.789 1.00 85.62 154 ARG A N 1
ATOM 1122 C CA . ARG A 1 154 ? 0.333 -1.511 15.874 1.00 85.62 154 ARG A CA 1
ATOM 1123 C C . ARG A 1 154 ? 0.198 -0.079 16.349 1.00 85.62 154 ARG A C 1
ATOM 1125 O O . ARG A 1 154 ? 0.233 0.846 15.544 1.00 85.62 154 ARG A O 1
ATOM 1132 N N . ARG A 1 155 ? 0.139 0.127 17.665 1.00 83.38 155 ARG A N 1
ATOM 1133 C CA . ARG A 1 155 ? 0.236 1.474 18.236 1.00 83.38 155 ARG A CA 1
ATOM 1134 C C . ARG A 1 155 ? 1.628 2.070 18.018 1.00 83.38 155 ARG A C 1
ATOM 1136 O O . ARG A 1 155 ? 2.650 1.419 18.245 1.00 83.38 155 ARG A O 1
ATOM 1143 N N . THR A 1 156 ? 1.668 3.334 17.616 1.00 79.00 156 THR A N 1
ATOM 1144 C CA . THR A 1 156 ? 2.895 4.119 17.435 1.00 79.00 156 THR A CA 1
ATOM 1145 C C . THR A 1 156 ? 2.977 5.239 18.472 1.00 79.00 156 THR A C 1
ATOM 1147 O O . THR A 1 156 ? 1.989 5.564 19.126 1.00 79.00 156 THR A O 1
ATOM 1150 N N . GLU A 1 157 ? 4.170 5.821 18.644 1.00 66.69 157 GLU A N 1
ATOM 1151 C CA . GLU A 1 157 ? 4.383 7.052 19.433 1.00 66.69 157 GLU A CA 1
ATOM 1152 C C . GLU A 1 157 ? 3.771 7.003 20.845 1.00 66.69 157 GLU A C 1
ATOM 1154 O O . GLU A 1 157 ? 2.913 7.807 21.206 1.00 66.69 157 GLU A O 1
ATOM 1159 N N . ALA A 1 158 ? 4.190 6.018 21.647 1.00 66.06 158 ALA A N 1
ATOM 1160 C CA . ALA A 1 158 ? 3.710 5.818 23.020 1.00 66.06 158 ALA A CA 1
ATOM 1161 C C . ALA A 1 158 ? 2.174 5.674 23.153 1.00 66.06 158 ALA A C 1
ATOM 1163 O O . ALA A 1 158 ? 1.606 6.023 24.183 1.00 66.06 158 ALA A O 1
ATOM 1164 N N . GLY A 1 159 ? 1.503 5.159 22.116 1.00 64.94 159 GLY A N 1
ATOM 1165 C CA . GLY A 1 159 ? 0.068 4.856 22.132 1.00 64.94 159 GLY A CA 1
ATOM 1166 C C . GLY A 1 159 ? -0.825 5.904 21.470 1.00 64.94 159 GLY A C 1
ATOM 1167 O O . GLY A 1 159 ? -2.027 5.675 21.364 1.00 64.94 159 GLY A O 1
ATOM 1168 N N . LYS A 1 160 ? -0.251 7.024 21.010 1.00 73.06 160 LYS A N 1
ATOM 1169 C CA . LYS A 1 160 ? -0.995 8.162 20.446 1.00 73.06 160 LYS A CA 1
ATOM 1170 C C . LYS A 1 160 ? -1.235 8.084 18.940 1.00 73.06 160 LYS A C 1
ATOM 1172 O O . LYS A 1 160 ? -1.998 8.886 18.419 1.00 73.06 160 LYS A O 1
ATOM 1177 N N . GLY A 1 161 ? -0.592 7.147 18.252 1.00 82.31 161 GLY A N 1
ATOM 1178 C CA . GLY A 1 161 ? -0.825 6.883 16.836 1.00 82.31 161 GLY A CA 1
ATOM 1179 C C . GLY A 1 161 ? -1.050 5.402 16.566 1.00 82.31 161 GLY A C 1
ATOM 1180 O O . GLY A 1 161 ? -0.908 4.561 17.461 1.00 82.31 161 GLY A O 1
ATOM 1181 N N . ILE A 1 162 ? -1.369 5.082 15.317 1.00 86.88 162 ILE A N 1
ATOM 1182 C CA . ILE A 1 162 ? -1.555 3.706 14.863 1.00 86.88 162 ILE A CA 1
ATOM 1183 C C . ILE A 1 162 ? -0.963 3.499 13.474 1.00 86.88 162 ILE A C 1
ATOM 1185 O O . ILE A 1 162 ? -1.047 4.355 12.598 1.00 86.88 162 ILE A O 1
ATOM 1189 N N . GLU A 1 163 ? -0.356 2.340 13.273 1.00 89.88 163 GLU A N 1
ATOM 1190 C CA . GLU A 1 163 ? 0.121 1.859 11.990 1.00 89.88 163 GLU A CA 1
ATOM 1191 C C . GLU A 1 163 ? -0.677 0.617 11.608 1.00 89.88 163 GLU A C 1
ATOM 1193 O O . GLU A 1 163 ? -0.687 -0.364 12.345 1.00 89.88 163 GLU A O 1
ATOM 1198 N N . LEU A 1 164 ? -1.348 0.678 10.463 1.00 90.38 164 LEU A N 1
ATOM 1199 C CA . LEU A 1 164 ? -2.076 -0.425 9.855 1.00 90.38 164 LEU A CA 1
ATOM 1200 C C . LEU A 1 164 ? -1.275 -0.926 8.658 1.00 90.38 164 LEU A C 1
ATOM 1202 O O . LEU A 1 164 ? -0.850 -0.125 7.825 1.00 90.38 164 LEU A O 1
ATOM 1206 N N . THR A 1 165 ? -1.071 -2.232 8.552 1.00 91.56 165 THR A N 1
ATOM 1207 C CA . THR A 1 165 ? -0.420 -2.856 7.397 1.00 91.56 165 THR A CA 1
ATOM 1208 C C . THR A 1 165 ? -1.275 -4.015 6.908 1.00 91.56 165 THR A C 1
ATOM 1210 O O . THR A 1 165 ? -1.640 -4.877 7.700 1.00 91.56 165 THR A O 1
ATOM 1213 N N . ALA A 1 166 ? -1.567 -4.044 5.611 1.00 90.44 166 ALA A N 1
ATOM 1214 C CA . ALA A 1 166 ? -2.241 -5.151 4.945 1.00 90.44 166 ALA A CA 1
ATOM 1215 C C . ALA A 1 166 ? -1.337 -5.701 3.842 1.00 90.44 166 ALA A C 1
ATOM 1217 O O . ALA A 1 166 ? -0.759 -4.927 3.075 1.00 90.44 166 ALA A O 1
ATOM 1218 N N . THR A 1 167 ? -1.197 -7.019 3.770 1.00 89.94 167 THR A N 1
ATOM 1219 C CA . THR A 1 167 ? -0.341 -7.698 2.790 1.00 89.94 167 THR A CA 1
ATOM 1220 C C . THR A 1 167 ? -1.034 -8.901 2.185 1.00 89.94 167 THR A C 1
ATOM 1222 O O . THR A 1 167 ? -1.750 -9.607 2.886 1.00 89.94 167 THR A O 1
ATOM 1225 N N . THR A 1 168 ? -0.731 -9.177 0.928 1.00 88.19 168 THR A N 1
ATOM 1226 C CA . THR A 1 168 ? -1.001 -10.443 0.243 1.00 88.19 168 THR A CA 1
ATOM 1227 C C . THR A 1 168 ? 0.330 -11.123 -0.087 1.00 88.19 168 THR A C 1
ATOM 1229 O O . THR A 1 168 ? 1.389 -10.702 0.391 1.00 88.19 168 THR A O 1
ATOM 1232 N N . ALA A 1 169 ? 0.309 -12.173 -0.912 1.00 84.06 169 ALA A N 1
ATOM 1233 C CA . ALA A 1 169 ? 1.533 -12.814 -1.392 1.00 84.06 169 ALA A CA 1
ATOM 1234 C C . ALA A 1 169 ? 2.422 -11.857 -2.212 1.00 84.06 169 ALA A C 1
ATOM 1236 O O . ALA A 1 169 ? 3.646 -11.963 -2.169 1.00 84.06 169 ALA A O 1
ATOM 1237 N N . THR A 1 170 ? 1.817 -10.920 -2.943 1.00 83.75 170 THR A N 1
ATOM 1238 C CA . THR A 1 170 ? 2.478 -10.112 -3.982 1.00 83.75 170 THR A CA 1
ATOM 1239 C C . THR A 1 170 ? 2.457 -8.615 -3.700 1.00 83.75 170 THR A C 1
ATOM 1241 O O . THR A 1 170 ? 3.348 -7.891 -4.156 1.00 83.75 170 THR A O 1
ATOM 1244 N N . ALA A 1 171 ? 1.500 -8.129 -2.912 1.00 88.44 171 ALA A N 1
ATOM 1245 C CA . ALA A 1 171 ? 1.295 -6.710 -2.655 1.00 88.44 171 ALA A CA 1
ATOM 1246 C C . ALA A 1 171 ? 1.209 -6.394 -1.163 1.00 88.44 171 ALA A C 1
ATOM 1248 O O . ALA A 1 171 ? 0.858 -7.222 -0.328 1.00 88.44 171 ALA A O 1
ATOM 1249 N N . GLY A 1 172 ? 1.509 -5.147 -0.818 1.00 89.00 172 GLY A N 1
ATOM 1250 C CA . GLY A 1 172 ? 1.302 -4.637 0.522 1.00 89.00 172 GLY A CA 1
ATOM 1251 C C . GLY A 1 172 ? 0.973 -3.157 0.527 1.00 89.00 172 GLY A C 1
ATOM 1252 O O . GLY A 1 172 ? 1.396 -2.389 -0.342 1.00 89.00 172 GLY A O 1
ATOM 1253 N N . ALA A 1 173 ? 0.217 -2.753 1.536 1.00 91.81 173 ALA A N 1
ATOM 1254 C CA . ALA A 1 173 ? -0.082 -1.369 1.830 1.00 91.81 173 ALA A CA 1
ATOM 1255 C C . ALA A 1 173 ? 0.101 -1.110 3.329 1.00 91.81 173 ALA A C 1
ATOM 1257 O O . ALA A 1 173 ? -0.099 -1.988 4.167 1.00 91.81 173 ALA A O 1
ATOM 1258 N N . ARG A 1 174 ? 0.509 0.110 3.667 1.00 92.19 174 ARG A N 1
ATOM 1259 C CA . ARG A 1 174 ? 0.675 0.583 5.039 1.00 92.19 174 ARG A CA 1
ATOM 1260 C C . ARG A 1 174 ? 0.095 1.977 5.173 1.00 92.19 174 ARG A C 1
ATOM 1262 O O . ARG A 1 174 ? 0.414 2.851 4.366 1.00 92.19 174 ARG A O 1
ATOM 1269 N N . VAL A 1 175 ? -0.691 2.189 6.219 1.00 92.00 175 VAL A N 1
ATOM 1270 C CA . VAL A 1 175 ? -1.194 3.499 6.625 1.00 92.00 175 VAL A CA 1
ATOM 1271 C C . VAL A 1 175 ? -0.715 3.780 8.038 1.00 92.00 175 VAL A C 1
ATOM 1273 O O . VAL A 1 175 ? -0.955 2.988 8.943 1.00 92.00 175 VAL A O 1
ATOM 1276 N N . ARG A 1 176 ? -0.036 4.906 8.238 1.00 89.94 176 ARG A N 1
ATOM 1277 C CA . ARG A 1 176 ? 0.378 5.366 9.565 1.00 89.94 176 ARG A CA 1
ATOM 1278 C C . ARG A 1 176 ? -0.335 6.658 9.900 1.00 89.94 176 ARG A C 1
ATOM 1280 O O . ARG A 1 176 ? -0.275 7.596 9.108 1.00 89.94 176 ARG A O 1
ATOM 1287 N N . ILE A 1 177 ? -0.961 6.684 11.067 1.00 87.62 177 ILE A N 1
ATOM 1288 C CA . ILE A 1 177 ? -1.701 7.813 11.617 1.00 87.62 177 ILE A CA 1
ATOM 1289 C C . ILE A 1 177 ? -0.893 8.378 12.784 1.00 87.62 177 ILE A C 1
ATOM 1291 O O . ILE A 1 177 ? -0.628 7.672 13.762 1.00 87.62 177 ILE A O 1
ATOM 1295 N N . GLY A 1 178 ? -0.466 9.631 12.651 1.00 82.44 178 GLY A N 1
ATOM 1296 C CA . GLY A 1 178 ? 0.225 10.375 13.699 1.00 82.44 178 GLY A CA 1
ATOM 1297 C C . GLY A 1 178 ? -0.730 10.854 14.792 1.00 82.44 178 GLY A C 1
ATOM 1298 O O . GLY A 1 178 ? -1.948 10.884 14.613 1.00 82.44 178 GLY A O 1
ATOM 1299 N N . ALA A 1 179 ? -0.169 11.274 15.927 1.00 76.81 179 ALA A N 1
ATOM 1300 C CA . ALA A 1 179 ? -0.941 11.811 17.052 1.00 76.81 179 ALA A CA 1
ATOM 1301 C C . ALA A 1 179 ? -1.712 13.107 16.725 1.00 76.81 179 ALA A C 1
ATOM 1303 O O . ALA A 1 179 ? -2.664 13.460 17.415 1.00 76.81 179 ALA A O 1
ATOM 1304 N N . ASP A 1 180 ? -1.292 13.821 15.683 1.00 78.69 180 ASP A N 1
ATOM 1305 C CA . ASP A 1 180 ? -1.928 15.026 15.145 1.00 78.69 180 ASP A CA 1
ATOM 1306 C C . ASP A 1 180 ? -3.037 14.719 14.119 1.00 78.69 180 ASP A C 1
ATOM 1308 O O . ASP A 1 180 ? -3.617 15.636 13.538 1.00 78.69 180 ASP A O 1
ATOM 1312 N N . GLY A 1 181 ? -3.329 13.436 13.876 1.00 74.19 181 GLY A N 1
ATOM 1313 C CA . GLY A 1 181 ? -4.293 12.984 12.873 1.00 74.19 181 GLY A CA 1
ATOM 1314 C C . GLY A 1 181 ? -3.760 13.015 11.437 1.00 74.19 181 GLY A C 1
ATOM 1315 O O . GLY A 1 181 ? -4.501 12.673 10.508 1.00 74.19 181 GLY A O 1
ATOM 1316 N N . SER A 1 182 ? -2.489 13.387 11.233 1.00 82.19 182 SER A N 1
ATOM 1317 C CA . SER A 1 182 ? -1.838 13.269 9.928 1.00 82.19 182 SER A CA 1
ATOM 1318 C C . SER A 1 182 ? -1.741 11.799 9.517 1.00 82.19 182 SER A C 1
ATOM 1320 O O . SER A 1 182 ? -1.579 10.912 10.357 1.00 82.19 182 SER A O 1
ATOM 1322 N N . TYR A 1 183 ? -1.857 11.522 8.218 1.00 83.44 183 TYR A N 1
ATOM 1323 C CA . TYR A 1 183 ? -1.713 10.170 7.690 1.00 83.44 183 TYR A CA 1
ATOM 1324 C C . TYR A 1 183 ? -0.648 10.105 6.600 1.00 83.44 183 TYR A C 1
ATOM 1326 O O . TYR A 1 183 ? -0.501 11.010 5.779 1.00 83.44 183 TYR A O 1
ATOM 1334 N N . SER A 1 184 ? 0.083 8.995 6.577 1.00 89.50 184 SER A N 1
ATOM 1335 C CA . SER A 1 184 ? 0.980 8.635 5.480 1.00 89.50 184 SER A CA 1
ATOM 1336 C C . SER A 1 184 ? 0.607 7.258 4.952 1.00 89.50 184 SER A C 1
ATOM 1338 O O . SER A 1 184 ? 0.285 6.356 5.725 1.00 89.50 184 SER A O 1
ATOM 1340 N N . VAL A 1 185 ? 0.629 7.108 3.628 1.00 89.88 185 VAL A N 1
ATOM 1341 C CA . VAL A 1 185 ? 0.256 5.871 2.937 1.00 89.88 185 VAL A CA 1
ATOM 1342 C C . VAL A 1 185 ? 1.431 5.405 2.098 1.00 89.88 185 VAL A C 1
ATOM 1344 O O . VAL A 1 185 ? 1.973 6.170 1.302 1.00 89.88 185 VAL A O 1
ATOM 1347 N N . THR A 1 186 ? 1.812 4.143 2.255 1.00 91.56 186 THR A N 1
ATOM 1348 C CA . THR A 1 186 ? 2.851 3.493 1.453 1.00 91.56 186 THR A CA 1
ATOM 1349 C C . THR A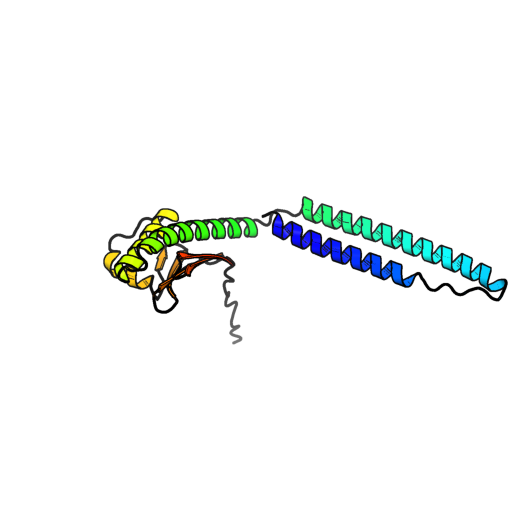 1 186 ? 2.277 2.235 0.823 1.00 91.56 186 THR A C 1
ATOM 1351 O O . THR A 1 186 ? 1.705 1.414 1.528 1.00 91.56 186 THR A O 1
ATOM 1354 N N . VAL A 1 187 ? 2.449 2.068 -0.486 1.00 90.06 187 VAL A N 1
ATOM 1355 C CA . VAL A 1 187 ? 2.175 0.808 -1.193 1.00 90.06 187 VAL A CA 1
ATOM 1356 C C . VAL A 1 187 ? 3.496 0.203 -1.648 1.00 90.06 187 VAL A C 1
ATOM 1358 O O . VAL A 1 187 ? 4.412 0.931 -2.038 1.00 90.06 187 VAL A O 1
ATOM 1361 N N . PHE A 1 188 ? 3.619 -1.114 -1.556 1.00 87.25 188 PHE A N 1
ATOM 1362 C CA . PHE A 1 188 ? 4.843 -1.841 -1.864 1.00 87.25 188 PHE A CA 1
ATOM 1363 C C . PHE A 1 188 ? 4.526 -3.200 -2.489 1.00 87.25 188 PHE A C 1
ATOM 1365 O O . PHE A 1 188 ? 3.425 -3.729 -2.357 1.00 87.25 188 PHE A O 1
ATOM 1372 N N . ALA A 1 189 ? 5.489 -3.748 -3.225 1.00 86.31 189 ALA A N 1
ATOM 1373 C CA . ALA A 1 189 ? 5.435 -5.137 -3.661 1.00 86.31 189 ALA A CA 1
ATOM 1374 C C . ALA A 1 189 ? 5.993 -6.019 -2.541 1.00 86.31 189 ALA A C 1
ATOM 1376 O O . ALA A 1 189 ? 7.004 -5.670 -1.923 1.00 86.31 189 ALA A O 1
ATOM 1377 N N . VAL A 1 190 ? 5.345 -7.150 -2.286 1.00 82.06 190 VAL A N 1
ATOM 1378 C CA . VAL A 1 190 ? 5.860 -8.190 -1.401 1.00 82.06 190 VAL A CA 1
ATOM 1379 C C . VAL A 1 190 ? 6.656 -9.140 -2.278 1.00 82.06 190 VAL A C 1
ATOM 1381 O O . VAL A 1 190 ? 6.116 -9.825 -3.139 1.00 82.06 190 VAL A O 1
ATOM 1384 N N . ALA A 1 191 ? 7.974 -9.149 -2.100 1.00 65.94 191 ALA A N 1
ATOM 1385 C CA . ALA A 1 191 ? 8.769 -10.226 -2.654 1.00 65.94 191 ALA A CA 1
ATOM 1386 C C . ALA A 1 191 ? 8.490 -11.457 -1.791 1.00 65.94 191 ALA A C 1
ATOM 1388 O O . ALA A 1 191 ? 8.968 -11.526 -0.656 1.00 65.94 191 ALA A O 1
ATOM 1389 N N . THR A 1 192 ? 7.734 -12.430 -2.304 1.00 51.19 192 THR A N 1
ATOM 1390 C CA . THR A 1 192 ? 7.808 -13.784 -1.757 1.00 51.19 192 THR A CA 1
ATOM 1391 C C . THR A 1 192 ? 9.281 -14.174 -1.770 1.00 51.19 192 THR A C 1
ATOM 1393 O O . THR A 1 192 ? 9.866 -14.334 -2.845 1.00 51.19 192 THR A O 1
ATOM 1396 N N . GLN A 1 193 ? 9.901 -14.325 -0.598 1.00 38.84 193 GLN A N 1
ATOM 1397 C CA . GLN A 1 193 ? 11.077 -15.176 -0.494 1.00 38.84 193 GLN A CA 1
ATOM 1398 C C . GLN A 1 193 ? 10.588 -16.587 -0.819 1.00 38.84 193 GLN A C 1
ATOM 1400 O O . GLN A 1 193 ? 10.192 -17.344 0.060 1.00 38.84 193 GLN A O 1
ATOM 1405 N N . SER A 1 194 ? 10.542 -16.920 -2.108 1.00 37.81 194 SER A N 1
ATOM 1406 C CA . SER A 1 194 ? 10.566 -18.308 -2.526 1.00 37.81 194 SER A CA 1
ATOM 1407 C C . SER A 1 194 ? 11.877 -18.849 -1.974 1.00 37.81 194 SER A C 1
ATOM 1409 O O . SER A 1 194 ? 12.955 -18.499 -2.457 1.00 37.81 194 SER A O 1
ATOM 1411 N N . SER A 1 195 ? 11.796 -19.648 -0.915 1.00 38.31 195 SER A N 1
ATOM 1412 C CA . SER A 1 195 ? 12.844 -20.586 -0.540 1.00 38.31 195 SER A CA 1
ATOM 1413 C C . SER A 1 195 ? 12.955 -21.620 -1.663 1.00 38.31 195 SER A C 1
ATOM 1415 O O . SER A 1 195 ? 12.524 -22.765 -1.554 1.00 38.31 195 SER A O 1
ATOM 1417 N N . ALA A 1 196 ? 13.488 -21.191 -2.805 1.00 37.38 196 ALA A N 1
ATOM 1418 C CA . ALA A 1 196 ? 13.865 -22.064 -3.891 1.00 37.38 196 ALA A CA 1
ATOM 1419 C C . ALA A 1 196 ? 15.089 -22.864 -3.432 1.00 37.38 196 ALA A C 1
ATOM 1421 O O . ALA A 1 196 ? 16.224 -22.425 -3.577 1.00 37.38 196 ALA A O 1
ATOM 1422 N N . GLY A 1 197 ? 14.807 -24.022 -2.835 1.00 37.00 197 GLY A N 1
ATOM 1423 C CA . GLY A 1 197 ? 15.677 -25.189 -2.790 1.00 37.00 197 GLY A CA 1
ATOM 1424 C C . GLY A 1 197 ? 17.010 -25.005 -2.074 1.00 37.00 197 GLY A C 1
ATOM 1425 O O . GLY A 1 197 ? 18.039 -24.789 -2.711 1.00 37.00 197 GLY A O 1
ATOM 1426 N N . GLU A 1 198 ? 17.029 -25.285 -0.769 1.00 35.66 198 GLU A N 1
ATOM 1427 C CA . GLU A 1 198 ? 18.168 -26.021 -0.219 1.00 35.66 198 GLU A CA 1
ATOM 1428 C C . GLU A 1 198 ? 18.282 -27.328 -1.011 1.00 35.66 198 GLU A C 1
ATOM 1430 O O . GLU A 1 198 ? 17.498 -28.263 -0.844 1.00 35.66 198 GLU A O 1
ATOM 1435 N N . GLY A 1 199 ? 19.228 -27.356 -1.948 1.00 37.97 199 GLY A N 1
ATOM 1436 C CA . GLY A 1 199 ? 19.637 -28.569 -2.626 1.00 37.97 199 GLY A CA 1
ATOM 1437 C C . GLY A 1 199 ? 20.205 -29.539 -1.600 1.00 37.97 199 GLY A C 1
ATOM 1438 O O . GLY A 1 199 ? 21.383 -29.461 -1.256 1.00 37.97 199 GLY A O 1
ATOM 1439 N N . GLN A 1 200 ? 19.367 -30.466 -1.136 1.00 37.72 200 GLN A N 1
ATOM 1440 C CA . GLN A 1 200 ? 19.819 -31.768 -0.667 1.00 37.72 200 GLN A CA 1
ATOM 1441 C C . GLN A 1 200 ? 20.515 -32.464 -1.839 1.00 37.72 200 GLN A C 1
ATOM 1443 O O . GLN A 1 200 ? 19.885 -33.134 -2.653 1.00 37.72 200 GLN A O 1
ATOM 1448 N N . TRP A 1 201 ? 21.827 -32.286 -1.928 1.00 47.59 201 TRP A N 1
ATOM 1449 C CA . TRP A 1 201 ? 22.683 -33.250 -2.596 1.00 47.59 201 TRP A CA 1
ATOM 1450 C C . TRP A 1 201 ? 22.953 -34.362 -1.581 1.00 47.59 201 TRP A C 1
ATOM 1452 O O . TRP A 1 201 ? 23.726 -34.172 -0.640 1.00 47.59 201 TRP A O 1
ATOM 1462 N N . GLN A 1 202 ? 22.216 -35.466 -1.725 1.00 40.81 202 GLN A N 1
ATOM 1463 C CA . GLN A 1 202 ? 22.614 -36.775 -1.202 1.00 40.81 202 GLN A CA 1
ATOM 1464 C C . GLN A 1 202 ? 23.646 -37.402 -2.136 1.00 40.81 202 GLN A C 1
ATOM 1466 O O . GLN A 1 202 ? 23.515 -37.202 -3.367 1.00 40.81 202 GLN A O 1
#

Radius of gyration: 29.83 Å; chains: 1; bounding box: 72×64×72 Å